Protein AF-0000000066713732 (afdb_homodimer)

Solvent-accessible surface area (backbone atoms only — not comparable to full-atom values): 20274 Å² total; per-residue (Å²): 133,88,77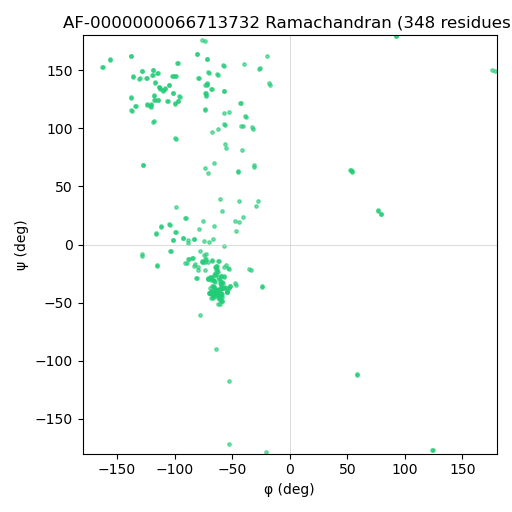,84,80,85,88,67,79,78,68,72,73,64,62,66,57,52,69,71,63,41,85,63,77,61,69,44,71,57,57,48,48,52,39,49,39,45,73,70,26,36,45,82,37,48,38,57,41,53,77,48,51,74,68,46,56,80,39,80,81,42,69,23,46,28,40,36,38,39,47,71,38,61,66,85,84,72,62,78,76,36,68,68,47,44,50,42,33,40,50,47,52,34,53,36,36,52,54,43,58,74,29,46,38,84,89,17,39,37,37,40,31,38,63,53,52,88,65,52,57,74,59,41,63,61,59,46,31,41,77,45,56,28,42,73,76,49,76,45,70,67,52,68,84,64,41,65,86,68,57,66,80,45,66,88,57,94,71,38,76,57,73,72,72,68,65,56,33,31,37,40,32,27,31,101,140,84,83,84,73,84,78,71,77,80,70,71,70,66,63,63,56,53,69,69,67,42,86,62,78,60,70,45,70,57,56,47,48,53,39,48,38,48,73,69,28,36,45,82,36,48,37,56,42,53,78,47,51,73,68,45,52,81,38,81,82,42,68,22,47,28,40,35,38,39,47,72,39,61,68,85,84,70,62,78,78,36,68,69,46,44,50,41,32,40,50,47,52,35,52,34,35,49,54,44,57,75,29,46,38,84,90,16,39,39,36,39,31,39,62,53,50,89,66,51,56,75,59,40,63,62,61,46,32,41,76,47,56,28,42,72,76,48,75,44,69,66,51,70,84,64,41,64,89,64,61,71,83,46,64,89,58,95,71,43,76,58,74,71,72,68,66,57,32,31,36,38,32,27,30,100

Secondary structure (DSSP, 8-state):
--------GGGGGGHHHHHHSS------HHHHHHHHHHHTTEEEEETTTHHHHTT-GGGTT--EEEEEEES--S-SSS-TT-HHHHHHHHHHHHHHHHHHHHHEEEEEEEEEEEE-STTGGGG-HHHHHHTTT-EEEEEEE--GGG-GGG-----SSTTTTS------EEEEEEE-/--------GGGGGGHHHHHHHSS-----HHHHHHHHHHHTTEEEEETTGGGGGGG-GGGGG--EEEEEEES--S-SSS-TT-HHHHHHHHHHHHHHHHHHHHHEEEEEEEEEEEE-STTGGGG-HHHHHHTTT-EEEEEEE--GGG-GGGSS---SSTTTTS------EEEEEEE-

Sequence (352 aa):
MDSKSVDLERGSTRRQTVCSEVLKCKYSKAETNIVILKRLGAMVLHGVDAKRMRFHTDLKNRRFDHIVFNFPRGGFRGKENDLRMIDLHKELVWGFFRNARHIVRQLGEVHVTHKSGEPYGSWDLEHLASESSFAMVDKVPFQREDYPGYNQKRGDGKRCNKPFDLGACCTFKFQIMDSKSVDLERGSTRRQTVCSEVLKCKYSKAETNIVILKRLGAMVLHGVDAKRMRFHTDLKNRRFDHIVFNFPRGGFRGKENDLRMIDLHKELVWGFFRNARHIVRQLGEVHVTHKSGEPYGSWDLEHLASESSFAMVDKVPFQREDYPGYNQKRGDGKRCNKPFDLGACCTFKFQI

InterPro domains:
  IPR019446 25S rRNA (uridine-N(3))-methyltransferase BMT5-like [PF10354] (21-154)

pLDDT: mean 72.14, std 23.53, range [24.67, 98.38]

Organism: Zea mays (NCBI:txid4577)

Nearest PDB structures (foldseek):
  3cgg-assembly2_B  TM=4.273E-01  e=4.966E-04  Corynebacterium glutamicum ATCC 13032
  3p2k-assembly3_C  TM=4.487E-01  e=7.266E-04  Escherichia coli
  1ixk-assembly1_A  TM=5.599E-01  e=4.030E-03  Pyrococcus horikoshii
  8i9z-assembly1_CS  TM=5.372E-01  e=8.099E-03  Thermochaetoides thermophila DSM 1495
  8ia0-assembly1_CS  TM=5.720E-01  e=1.185E-02  Thermochaetoides thermophila DSM 1495

Structure (mmCIF, N/CA/C/O backbone):
data_AF-0000000066713732-model_v1
#
loop_
_entity.id
_entity.type
_entity.pdbx_description
1 polymer '25S rRNA (uridine-N(3))-methyltransferase BMT5-like domain-containing protein'
#
loop_
_atom_site.group_PDB
_atom_site.id
_atom_site.type_symbol
_atom_site.label_atom_id
_atom_site.label_alt_id
_atom_site.label_comp_id
_atom_site.label_asym_id
_atom_site.label_entity_id
_atom_site.label_seq_id
_atom_site.pdbx_PDB_ins_code
_atom_site.Cartn_x
_atom_site.Cartn_y
_atom_site.Cartn_z
_atom_site.occupancy
_atom_site.B_iso_or_equiv
_atom_site.auth_seq_id
_atom_site.auth_comp_id
_atom_site.auth_asym_id
_atom_site.auth_atom_id
_atom_site.pdbx_PDB_model_num
ATOM 1 N N . MET A 1 1 ? -62.781 35.406 10.969 1 24.67 1 MET A N 1
ATOM 2 C CA . MET A 1 1 ? -61.625 36.094 10.352 1 24.67 1 MET A CA 1
ATOM 3 C C . MET A 1 1 ? -60.312 35.656 10.977 1 24.67 1 MET A C 1
ATOM 5 O O . MET A 1 1 ? -59.406 36.438 11.125 1 24.67 1 MET A O 1
ATOM 9 N N . ASP A 1 2 ? -60.281 34.531 11.688 1 27.61 2 ASP A N 1
ATOM 10 C CA . ASP A 1 2 ? -59.219 34.031 12.539 1 27.61 2 ASP A CA 1
ATOM 11 C C . ASP A 1 2 ? -58 33.562 11.703 1 27.61 2 ASP A C 1
ATOM 13 O O . ASP A 1 2 ? -58.062 32.531 11.062 1 27.61 2 ASP A O 1
ATOM 17 N N . SER A 1 3 ? -57.375 34.5 10.938 1 26 3 SER A N 1
ATOM 18 C CA . SER A 1 3 ? -56.188 34.344 10.094 1 26 3 SER A CA 1
ATOM 19 C C . SER A 1 3 ? -55.031 33.719 10.883 1 26 3 SER A C 1
ATOM 21 O O . SER A 1 3 ? -54.75 34.094 12.016 1 26 3 SER A O 1
ATOM 23 N N . LYS A 1 4 ? -54.562 32.344 10.469 1 30.5 4 LYS A N 1
ATOM 24 C CA . LYS A 1 4 ? -53.531 31.344 10.539 1 30.5 4 LYS A CA 1
ATOM 25 C C . LYS A 1 4 ? -52.125 31.969 10.43 1 30.5 4 LYS A C 1
ATOM 27 O O . LYS A 1 4 ? -51.812 32.594 9.406 1 30.5 4 LYS A O 1
ATOM 32 N N . SER A 1 5 ? -51.594 32.5 11.523 1 27.27 5 SER A N 1
ATOM 33 C CA . SER A 1 5 ? -50.281 33.031 11.742 1 27.27 5 SER A CA 1
ATOM 34 C C . SER A 1 5 ? -49.219 32.188 11.055 1 27.27 5 SER A C 1
ATOM 36 O O . SER A 1 5 ? -49.438 31 10.766 1 27.27 5 SER A O 1
ATOM 38 N N . VAL A 1 6 ? -47.969 32.781 10.688 1 30.62 6 VAL A N 1
ATOM 39 C CA . VAL A 1 6 ? -46.688 32.875 9.961 1 30.62 6 VAL A CA 1
ATOM 40 C C . VAL A 1 6 ? -45.75 31.766 10.445 1 30.62 6 VAL A C 1
ATOM 42 O O . VAL A 1 6 ? -45.406 31.703 11.633 1 30.62 6 VAL A O 1
ATOM 45 N N . ASP A 1 7 ? -45.625 30.531 9.742 1 29.8 7 ASP A N 1
ATOM 46 C CA . ASP A 1 7 ? -44.75 29.359 9.602 1 29.8 7 ASP A CA 1
ATOM 47 C C . ASP A 1 7 ? -43.281 29.766 9.523 1 29.8 7 ASP A C 1
ATOM 49 O O . ASP A 1 7 ? -42.781 30.031 8.43 1 29.8 7 ASP A O 1
ATOM 53 N N . LEU A 1 8 ? -42.75 30.828 10.273 1 26.45 8 LEU A N 1
ATOM 54 C CA . LEU A 1 8 ? -41.375 31.312 10.125 1 26.45 8 LEU A CA 1
ATOM 55 C C . LEU A 1 8 ? -40.375 30.219 10.43 1 26.45 8 LEU A C 1
ATOM 57 O O . LEU A 1 8 ? -39.156 30.422 10.281 1 26.45 8 LEU A O 1
ATOM 61 N N . GLU A 1 9 ? -40.562 29.25 11.32 1 31.91 9 GLU A N 1
ATOM 62 C CA . GLU A 1 9 ? -39.406 28.703 12.023 1 31.91 9 GLU A CA 1
ATOM 63 C C . GLU A 1 9 ? -38.562 27.828 11.102 1 31.91 9 GLU A C 1
ATOM 65 O O . GLU A 1 9 ? -37.656 27.141 11.555 1 31.91 9 GLU A O 1
ATOM 70 N N . ARG A 1 10 ? -38.938 27.469 9.867 1 29.53 10 ARG A N 1
ATOM 71 C CA . ARG A 1 10 ? -38.25 26.344 9.242 1 29.53 10 ARG A CA 1
ATOM 72 C C . ARG A 1 10 ? -36.844 26.734 8.781 1 29.53 10 ARG A C 1
ATOM 74 O O . ARG A 1 10 ? -36.219 26 8.023 1 29.53 10 ARG A O 1
ATOM 81 N N . GLY A 1 11 ? -36.312 27.969 9 1 28.47 11 GLY A N 1
ATOM 82 C CA . GLY A 1 11 ? -35.156 28.391 8.258 1 28.47 11 GLY A CA 1
ATOM 83 C C . GLY A 1 11 ? -33.906 27.609 8.625 1 28.47 11 GLY A C 1
ATOM 84 O O . GLY A 1 11 ? -32.906 27.609 7.887 1 28.47 11 GLY A O 1
ATOM 85 N N . SER A 1 12 ? -33.562 27.375 9.898 1 29.53 12 SER A N 1
ATOM 86 C CA . SER A 1 12 ? -32.188 27.234 10.391 1 29.53 12 SER A CA 1
ATOM 87 C C . SER A 1 12 ? -31.609 25.875 10.023 1 29.53 12 SER A C 1
ATOM 89 O O . SER A 1 12 ? -30.484 25.562 10.391 1 29.53 12 SER A O 1
ATOM 91 N N . THR A 1 13 ? -32.375 24.922 9.609 1 31.17 13 THR A N 1
ATOM 92 C CA . THR A 1 13 ? -31.797 23.578 9.5 1 31.17 13 THR A CA 1
ATOM 93 C C . THR A 1 13 ? -30.812 23.5 8.344 1 31.17 13 THR A C 1
ATOM 95 O O . THR A 1 13 ? -30.203 22.469 8.102 1 31.17 13 THR A O 1
ATOM 98 N N . ARG A 1 14 ? -30.734 24.406 7.387 1 30.92 14 ARG A N 1
ATOM 99 C CA . ARG A 1 14 ? -29.953 24.25 6.164 1 30.92 14 ARG A CA 1
ATOM 100 C C . ARG A 1 14 ? -28.453 24.328 6.457 1 30.92 14 ARG A C 1
ATOM 102 O O . ARG A 1 14 ? -27.641 24 5.598 1 30.92 14 ARG A O 1
ATOM 109 N N . ARG A 1 15 ? -28.094 25.062 7.465 1 30.67 15 ARG A N 1
ATOM 110 C CA . ARG A 1 15 ? -26.672 25.391 7.52 1 30.6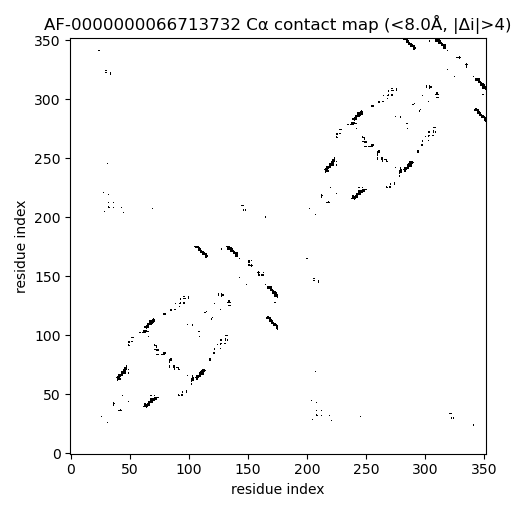7 15 ARG A CA 1
ATOM 111 C C . ARG A 1 15 ? -25.844 24.156 7.832 1 30.67 15 ARG A C 1
ATOM 113 O O . ARG A 1 15 ? -24.625 24.156 7.594 1 30.67 15 ARG A O 1
ATOM 120 N N . GLN A 1 16 ? -26.391 23.297 8.703 1 31.14 16 GLN A N 1
ATOM 121 C CA . GLN A 1 16 ? -25.469 22.297 9.242 1 31.14 16 GLN A CA 1
ATOM 122 C C . GLN A 1 16 ? -25.062 21.297 8.172 1 31.14 16 GLN A C 1
ATOM 124 O O . GLN A 1 16 ? -24.062 20.594 8.328 1 31.14 16 GLN A O 1
ATOM 129 N N . THR A 1 17 ? -25.922 21.062 7.176 1 32.69 17 THR A N 1
ATOM 130 C CA . THR A 1 17 ? -25.656 20.016 6.199 1 32.69 17 THR A CA 1
ATOM 131 C C . THR A 1 17 ? -24.453 20.375 5.336 1 32.69 17 THR A C 1
ATOM 133 O O . THR A 1 17 ? -23.703 19.5 4.902 1 32.69 17 THR A O 1
ATOM 136 N N . VAL A 1 18 ? -24.469 21.781 4.98 1 31.22 18 VAL A N 1
ATOM 137 C CA . VAL A 1 18 ? -23.5 22.109 3.945 1 31.22 18 VAL A CA 1
ATOM 138 C C . VAL A 1 18 ? -22.078 21.828 4.449 1 31.22 18 VAL A C 1
ATOM 140 O O . VAL A 1 18 ? -21.234 21.328 3.705 1 31.22 18 VAL A O 1
ATOM 143 N N . CYS A 1 19 ? -21.797 22.422 5.719 1 30.19 19 CYS A N 1
ATOM 144 C CA . CYS A 1 19 ? -20.406 22.25 6.148 1 30.19 19 CYS A CA 1
ATOM 145 C C . CYS A 1 19 ? -20.062 20.766 6.285 1 30.19 19 CYS A C 1
ATOM 147 O O . CYS A 1 19 ? -18.891 20.391 6.227 1 30.19 19 CYS A O 1
ATOM 149 N N . SER A 1 20 ? -20.984 19.906 6.672 1 33.38 20 SER A N 1
ATOM 150 C CA . SER A 1 20 ? -20.75 18.469 6.727 1 33.38 20 SER A CA 1
ATOM 151 C C . SER A 1 20 ? -20.359 17.906 5.359 1 33.38 20 SER A C 1
ATOM 153 O O . SER A 1 20 ? -19.719 16.859 5.27 1 33.38 20 SER A O 1
ATOM 155 N N . GLU A 1 21 ? -21.094 18.328 4.258 1 33.59 21 GLU A N 1
ATOM 156 C CA . GLU A 1 21 ? -20.797 17.984 2.869 1 33.59 21 GLU A CA 1
ATOM 157 C C . GLU A 1 21 ? -19.453 18.578 2.426 1 33.59 21 GLU A C 1
ATOM 159 O O . GLU A 1 21 ? -19.125 18.531 1.241 1 33.59 21 GLU A O 1
ATOM 164 N N . VAL A 1 22 ? -19.094 19.766 2.977 1 32.62 22 VAL A N 1
ATOM 165 C CA . VAL A 1 22 ? -17.766 20.25 2.607 1 32.62 22 VAL A CA 1
ATOM 166 C C . VAL A 1 22 ? -16.922 19.078 2.082 1 32.62 22 VAL A C 1
ATOM 168 O O . VAL A 1 22 ? -17.203 17.922 2.393 1 32.62 22 VAL A O 1
ATOM 171 N N . LEU A 1 23 ? -15.781 19.484 1.324 1 35.38 23 LEU A N 1
ATOM 172 C CA . LEU A 1 23 ? -14.727 18.859 0.527 1 35.38 23 LEU A CA 1
ATOM 173 C C . LEU A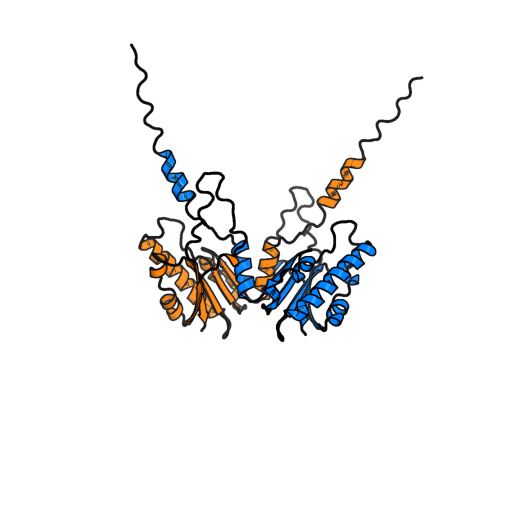 1 23 ? -14.219 17.578 1.198 1 35.38 23 LEU A C 1
ATOM 175 O O . LEU A 1 23 ? -13.273 17.625 1.987 1 35.38 23 LEU A O 1
ATOM 179 N N . LYS A 1 24 ? -14.906 17 1.957 1 39.53 24 LYS A N 1
ATOM 180 C CA . LYS A 1 24 ? -14.383 15.75 2.482 1 39.53 24 LYS A CA 1
ATOM 181 C C . LYS A 1 24 ? -13.758 14.906 1.372 1 39.53 24 LYS A C 1
ATOM 183 O O . LYS A 1 24 ? -14.43 14.055 0.787 1 39.53 24 LYS A O 1
ATOM 188 N N . CYS A 1 25 ? -13.414 15.453 0.262 1 43.62 25 CYS A N 1
ATOM 189 C CA . CYS A 1 25 ? -12.539 14.68 -0.603 1 43.62 25 CYS A CA 1
ATOM 190 C C . CYS A 1 25 ? -11.68 13.719 0.214 1 43.62 25 CYS A C 1
ATOM 192 O O . CYS A 1 25 ? -10.555 14.047 0.598 1 43.62 25 CYS A O 1
ATOM 194 N N . LYS A 1 26 ? -12.32 13.148 1.306 1 53.53 26 LYS A N 1
ATOM 195 C CA . LYS A 1 26 ? -11.633 12.234 2.217 1 53.53 26 LYS A CA 1
ATOM 196 C C . LYS A 1 26 ? -11.016 11.062 1.462 1 53.53 26 LYS A C 1
ATOM 198 O O . LYS A 1 26 ? -11.711 10.367 0.715 1 53.53 26 LYS A O 1
ATOM 203 N N . TYR A 1 27 ? -9.898 11.359 0.983 1 63.59 27 TYR A N 1
ATOM 204 C CA . TYR A 1 27 ? -9.18 10.164 0.542 1 63.59 27 TYR A CA 1
ATOM 205 C C . TYR A 1 27 ? -9.406 9.008 1.503 1 63.59 27 TYR A C 1
ATOM 207 O O . TYR A 1 27 ? -9.141 9.117 2.701 1 63.59 27 TYR A O 1
ATOM 215 N N . SER A 1 28 ? -10.156 8.094 0.914 1 75.06 28 SER A N 1
ATOM 216 C CA . SER A 1 28 ? -10.273 6.906 1.751 1 75.06 28 SER A CA 1
ATOM 217 C C . SER A 1 28 ? -8.898 6.32 2.078 1 75.06 28 SER A C 1
ATOM 219 O O . SER A 1 28 ? -7.922 6.586 1.374 1 75.06 28 SER A O 1
ATOM 221 N N . LYS A 1 29 ? -8.844 5.672 3.125 1 77.69 29 LYS A N 1
ATOM 222 C CA . LYS A 1 29 ? -7.625 4.945 3.482 1 77.69 29 LYS A CA 1
ATOM 223 C C . LYS A 1 29 ? -7.176 4.031 2.346 1 77.69 29 LYS A C 1
ATOM 225 O O . LYS A 1 29 ? -5.984 3.932 2.059 1 77.69 29 LYS A O 1
ATOM 230 N N . ALA A 1 30 ? -8.188 3.443 1.678 1 79.31 30 ALA A N 1
ATOM 231 C CA . ALA A 1 30 ? -7.871 2.535 0.579 1 79.31 30 ALA A CA 1
ATOM 232 C C . ALA A 1 30 ? -7.227 3.287 -0.582 1 79.31 30 ALA A C 1
ATOM 234 O O . ALA A 1 30 ? -6.219 2.84 -1.138 1 79.31 30 ALA A O 1
ATOM 235 N N . GLU A 1 31 ? -7.781 4.391 -0.875 1 80.44 31 GLU A N 1
ATOM 236 C CA . GLU A 1 31 ? -7.242 5.191 -1.973 1 80.44 31 GLU A CA 1
ATOM 237 C C . GLU A 1 31 ? -5.848 5.711 -1.646 1 80.44 31 GLU A C 1
ATOM 239 O O . GLU A 1 31 ? -4.961 5.707 -2.504 1 80.44 31 GLU A O 1
ATOM 244 N N . THR A 1 32 ? -5.68 6.125 -0.46 1 81.75 32 THR A N 1
ATOM 245 C CA . THR A 1 32 ? -4.371 6.637 -0.068 1 81.75 32 THR A CA 1
ATOM 246 C C . THR A 1 32 ? -3.332 5.523 -0.075 1 81.75 32 THR A C 1
ATOM 248 O O . THR A 1 32 ? -2.184 5.738 -0.468 1 81.75 32 THR A O 1
ATOM 251 N N . ASN A 1 33 ? -3.732 4.375 0.298 1 85.88 33 ASN A N 1
ATOM 252 C CA . ASN A 1 33 ? -2.811 3.248 0.279 1 85.88 33 ASN A CA 1
ATOM 253 C C . ASN A 1 33 ? -2.342 2.93 -1.138 1 85.88 33 ASN A C 1
ATOM 255 O O . ASN A 1 33 ? -1.17 2.615 -1.353 1 85.88 33 ASN A O 1
ATOM 259 N N . ILE A 1 34 ? -3.252 3.033 -2.029 1 84.38 34 ILE A N 1
ATOM 260 C CA . ILE A 1 34 ? -2.9 2.773 -3.42 1 84.38 34 ILE A CA 1
ATOM 261 C C . ILE A 1 34 ? -1.877 3.803 -3.895 1 84.38 34 ILE A C 1
ATOM 263 O O . ILE A 1 34 ? -0.904 3.455 -4.57 1 84.38 34 ILE A O 1
ATOM 267 N N . VAL A 1 35 ? -2.107 4.977 -3.531 1 83.81 35 VAL A N 1
ATOM 268 C CA . VAL A 1 35 ? -1.21 6.055 -3.93 1 83.81 35 VAL A CA 1
ATOM 269 C C . VAL A 1 35 ? 0.168 5.836 -3.309 1 83.81 35 VAL A C 1
ATOM 271 O O . VAL A 1 35 ? 1.19 6.039 -3.969 1 83.81 35 VAL A O 1
ATOM 274 N N . ILE A 1 36 ? 0.185 5.422 -2.08 1 88.19 36 ILE A N 1
ATOM 275 C CA . ILE A 1 36 ? 1.449 5.176 -1.396 1 88.19 36 ILE A CA 1
ATOM 276 C C . ILE A 1 36 ? 2.184 4.02 -2.07 1 88.19 36 ILE A C 1
ATOM 278 O O . ILE A 1 36 ? 3.395 4.094 -2.297 1 88.19 36 ILE A O 1
ATOM 282 N N . LEU A 1 37 ? 1.487 3.029 -2.408 1 91.19 37 LEU A N 1
ATOM 283 C CA . LEU A 1 37 ? 2.102 1.893 -3.086 1 91.19 37 LEU A CA 1
ATOM 284 C C . LEU A 1 37 ? 2.74 2.322 -4.402 1 91.19 37 LEU A C 1
ATOM 286 O O . LEU A 1 37 ? 3.871 1.934 -4.703 1 91.19 37 LEU A O 1
ATOM 290 N N . LYS A 1 38 ? 2.043 3.156 -5.113 1 86.62 38 LYS A N 1
ATOM 291 C CA . LYS A 1 38 ? 2.586 3.676 -6.363 1 86.62 38 LYS A CA 1
ATOM 292 C C . LYS A 1 38 ? 3.852 4.492 -6.117 1 86.62 38 LYS A C 1
ATOM 294 O O . LYS A 1 38 ? 4.848 4.332 -6.828 1 86.62 38 LYS A O 1
ATOM 299 N N . ARG A 1 39 ? 3.814 5.262 -5.105 1 85.12 39 ARG A N 1
ATOM 300 C CA . ARG A 1 39 ? 4.957 6.113 -4.793 1 85.12 39 ARG A CA 1
ATOM 301 C C . ARG A 1 39 ? 6.156 5.281 -4.348 1 85.12 39 ARG A C 1
ATOM 303 O O . ARG A 1 39 ? 7.305 5.676 -4.555 1 85.12 39 ARG A O 1
ATOM 310 N N . LEU A 1 40 ? 5.855 4.18 -3.785 1 89.06 40 LEU A N 1
ATOM 311 C CA . LEU A 1 40 ? 6.918 3.287 -3.338 1 89.06 40 LEU A CA 1
ATOM 312 C C . LEU A 1 40 ? 7.418 2.42 -4.488 1 89.06 40 LEU A C 1
ATOM 314 O O . LEU A 1 40 ? 8.242 1.523 -4.285 1 89.06 40 LEU A O 1
ATOM 318 N N . GLY A 1 41 ? 6.887 2.684 -5.727 1 88.31 41 GLY A N 1
ATOM 319 C CA . GLY A 1 41 ? 7.34 1.962 -6.906 1 88.31 41 GLY A CA 1
ATOM 320 C C . GLY A 1 41 ? 6.73 0.579 -7.031 1 88.31 41 GLY A C 1
ATOM 321 O O . GLY A 1 41 ? 7.355 -0.335 -7.57 1 88.31 41 GLY A O 1
ATOM 322 N N . ALA A 1 42 ? 5.562 0.447 -6.457 1 92.44 42 ALA A N 1
ATOM 323 C CA . ALA A 1 42 ? 4.918 -0.864 -6.492 1 92.44 42 ALA A CA 1
ATOM 324 C C . ALA A 1 42 ? 3.773 -0.887 -7.496 1 92.44 42 ALA A C 1
ATOM 326 O O . ALA A 1 42 ? 3.025 0.085 -7.617 1 92.44 42 ALA A O 1
ATOM 327 N N . MET A 1 43 ? 3.668 -1.936 -8.258 1 90.5 43 MET A N 1
ATOM 328 C CA . MET A 1 43 ? 2.49 -2.295 -9.047 1 90.5 43 MET A CA 1
ATOM 329 C C . MET A 1 43 ? 1.761 -3.479 -8.422 1 90.5 43 MET A C 1
ATOM 331 O O . MET A 1 43 ? 2.361 -4.527 -8.18 1 90.5 43 MET A O 1
ATOM 335 N N . VAL A 1 44 ? 0.509 -3.273 -8.133 1 90.56 44 VAL A N 1
ATOM 336 C CA . VAL A 1 44 ? -0.252 -4.316 -7.457 1 90.56 44 VAL A CA 1
ATOM 337 C C . VAL A 1 44 ? -1.397 -4.785 -8.352 1 90.56 44 VAL A C 1
ATOM 339 O O . VAL A 1 44 ? -2.217 -3.979 -8.797 1 90.56 44 VAL A O 1
ATOM 342 N N . LEU A 1 45 ? -1.425 -6.043 -8.594 1 88.88 45 LEU A N 1
ATOM 343 C CA . LEU A 1 45 ? -2.457 -6.688 -9.398 1 88.88 45 LEU A CA 1
ATOM 344 C C . LEU A 1 45 ? -3.219 -7.723 -8.578 1 88.88 45 LEU A C 1
ATOM 346 O O . LEU A 1 45 ? -2.66 -8.32 -7.652 1 88.88 45 LEU A O 1
ATOM 350 N N . HIS A 1 46 ? -4.508 -7.875 -8.984 1 85.56 46 HIS A N 1
ATOM 351 C CA . HIS A 1 46 ? -5.352 -8.844 -8.297 1 85.56 46 HIS A CA 1
ATOM 352 C C . HIS A 1 46 ? -6.176 -9.664 -9.289 1 85.56 46 HIS A C 1
ATOM 354 O O . HIS A 1 46 ? -6.629 -9.133 -10.305 1 85.56 46 HIS A O 1
ATOM 360 N N . GLY A 1 47 ? -6.285 -10.812 -8.859 1 81.38 47 GLY A N 1
ATOM 361 C CA . GLY A 1 47 ? -7.223 -11.656 -9.586 1 81.38 47 GLY A CA 1
ATOM 362 C C . GLY A 1 47 ? -6.879 -11.797 -11.062 1 81.38 47 GLY A C 1
ATOM 363 O O . GLY A 1 47 ? -5.816 -12.305 -11.414 1 81.38 47 GLY A O 1
ATOM 364 N N . VAL A 1 48 ? -7.789 -11.172 -11.82 1 73.25 48 VAL A N 1
ATOM 365 C CA . VAL A 1 48 ? -7.652 -11.375 -13.258 1 73.25 48 VAL A CA 1
ATOM 366 C C . VAL A 1 48 ? -6.949 -10.172 -13.883 1 73.25 48 VAL A C 1
ATOM 368 O O . VAL A 1 48 ? -6.828 -10.078 -15.109 1 73.25 48 VAL A O 1
ATOM 371 N N . ASP A 1 49 ? -6.398 -9.281 -13.086 1 74.19 49 ASP A N 1
ATOM 372 C CA . ASP A 1 49 ? -5.871 -8 -13.555 1 74.19 49 ASP A CA 1
ATOM 373 C C . ASP A 1 49 ? -4.676 -8.203 -14.477 1 74.19 49 ASP A C 1
ATOM 375 O O . ASP A 1 49 ? -4.379 -7.344 -15.312 1 74.19 49 ASP A O 1
ATOM 379 N N . ALA A 1 50 ? -4.016 -9.273 -14.312 1 71.69 50 ALA A N 1
ATOM 380 C CA . ALA A 1 50 ? -2.781 -9.469 -15.07 1 71.69 50 ALA A CA 1
ATOM 381 C C . ALA A 1 50 ? -3.061 -9.555 -16.562 1 71.69 50 ALA A C 1
ATOM 383 O O . ALA A 1 50 ? -2.189 -9.25 -17.391 1 71.69 50 ALA A O 1
ATOM 384 N N . LYS A 1 51 ? -4.297 -9.945 -16.875 1 71.25 51 LYS A N 1
ATOM 385 C CA . LYS A 1 51 ? -4.656 -10.008 -18.281 1 71.25 51 LYS A CA 1
ATOM 386 C C . LYS A 1 51 ? -4.625 -8.617 -18.906 1 71.25 51 LYS A C 1
ATOM 388 O O . LYS A 1 51 ? -4.445 -8.484 -20.125 1 71.25 51 LYS A O 1
ATOM 393 N N . ARG A 1 52 ? -4.695 -7.586 -18.078 1 64.44 52 ARG A N 1
ATOM 394 C CA . ARG A 1 52 ? -4.773 -6.223 -18.594 1 64.44 52 ARG A CA 1
ATOM 395 C C . ARG A 1 52 ? -3.432 -5.512 -18.453 1 64.44 52 ARG A C 1
ATOM 397 O O . ARG A 1 52 ? -3.291 -4.359 -18.875 1 64.44 52 ARG A O 1
ATOM 404 N N . MET A 1 53 ? -2.549 -6.152 -17.844 1 68.81 53 MET A N 1
ATOM 405 C CA . MET A 1 53 ? -1.262 -5.52 -17.578 1 68.81 53 MET A CA 1
ATOM 406 C C . MET A 1 53 ? -0.591 -5.078 -18.875 1 68.81 53 MET A C 1
ATOM 408 O O . MET A 1 53 ? 0.089 -4.051 -18.906 1 68.81 53 MET A O 1
ATOM 412 N N . ARG A 1 54 ? -0.865 -5.922 -19.922 1 59.84 54 ARG A N 1
ATOM 413 C CA . ARG A 1 54 ? -0.241 -5.59 -21.203 1 59.84 54 ARG A CA 1
ATOM 414 C C . ARG A 1 54 ? -0.788 -4.281 -21.75 1 59.84 54 ARG A C 1
ATOM 416 O O . ARG A 1 54 ? -0.11 -3.594 -22.516 1 59.84 54 ARG A O 1
ATOM 423 N N . PHE A 1 55 ? -2.01 -4.078 -21.422 1 56.38 55 PHE A N 1
ATOM 424 C CA . PHE A 1 55 ? -2.645 -2.871 -21.938 1 56.38 55 PHE A CA 1
ATOM 425 C C . PHE A 1 55 ? -2.238 -1.656 -21.109 1 56.38 55 PHE A C 1
ATOM 427 O O . PHE A 1 55 ? -2.592 -0.524 -21.438 1 56.38 55 PHE A O 1
ATOM 434 N N . HIS A 1 56 ? -1.772 -1.894 -19.953 1 54.84 56 HIS A N 1
ATOM 435 C CA . HIS A 1 56 ? -1.282 -0.734 -19.203 1 54.84 56 HIS A CA 1
ATOM 436 C C . HIS A 1 56 ? -0.133 -0.057 -19.953 1 54.84 56 HIS A C 1
ATOM 438 O O . HIS A 1 56 ? 1.036 -0.316 -19.656 1 54.84 56 HIS A O 1
ATOM 444 N N . THR A 1 57 ? -0.241 0.016 -21.266 1 47.84 57 THR A N 1
ATOM 445 C CA . THR A 1 57 ? 0.628 0.68 -22.234 1 47.84 57 THR A CA 1
ATOM 446 C C . THR A 1 57 ? 1.419 1.802 -21.578 1 47.84 57 THR A C 1
ATOM 448 O O . THR A 1 57 ? 2.553 2.086 -21.953 1 47.84 57 THR A O 1
ATOM 451 N N . ASP A 1 58 ? 0.809 2.461 -20.656 1 53.44 58 ASP A N 1
ATOM 452 C CA . ASP A 1 58 ? 1.578 3.559 -20.078 1 53.44 58 ASP A CA 1
ATOM 453 C C . ASP A 1 58 ? 2.736 3.029 -19.234 1 53.44 58 ASP A C 1
ATOM 455 O O . ASP A 1 58 ? 3.488 3.809 -18.641 1 53.44 58 ASP A O 1
ATOM 459 N N . LEU A 1 59 ? 2.824 1.731 -19.234 1 59 59 LEU A N 1
ATOM 460 C CA . LEU A 1 59 ? 3.883 1.095 -18.453 1 59 59 LEU A CA 1
ATOM 461 C C . LEU A 1 59 ? 5.191 1.072 -19.234 1 59 59 LEU A C 1
ATOM 463 O O . LEU A 1 59 ? 6.242 0.723 -18.688 1 59 59 LEU A O 1
ATOM 467 N N . LYS A 1 60 ? 5.066 1.25 -20.562 1 57.69 60 LYS A N 1
ATOM 468 C CA . LYS A 1 60 ? 6.277 1.125 -21.359 1 57.69 60 LYS A CA 1
ATOM 469 C C . LYS A 1 60 ? 7.383 2.037 -20.844 1 57.69 60 LYS A C 1
ATOM 471 O O . LYS A 1 60 ? 8.57 1.715 -20.953 1 57.69 60 LYS A O 1
ATOM 476 N N . ASN A 1 61 ? 6.938 2.98 -20.141 1 69.69 61 ASN A N 1
ATOM 477 C CA . ASN A 1 61 ? 7.996 3.885 -19.688 1 69.69 61 ASN A CA 1
ATOM 478 C C . ASN A 1 61 ? 8.133 3.887 -18.172 1 69.69 61 ASN A C 1
ATOM 480 O O . ASN A 1 61 ? 8.883 4.691 -17.609 1 69.69 61 ASN A O 1
ATOM 484 N N . ARG A 1 62 ? 7.367 2.877 -17.641 1 79.44 62 ARG A N 1
ATOM 485 C CA . ARG A 1 62 ? 7.465 2.857 -16.188 1 79.44 62 ARG A CA 1
ATOM 486 C C . ARG A 1 62 ? 8.156 1.588 -15.695 1 79.44 62 ARG A C 1
ATOM 488 O O . ARG A 1 62 ? 7.973 0.516 -16.281 1 79.44 62 ARG A O 1
ATOM 495 N N . ARG A 1 63 ? 9.047 1.737 -14.781 1 89.56 63 ARG A N 1
ATOM 496 C CA . ARG A 1 63 ? 9.711 0.62 -14.117 1 89.56 63 ARG A CA 1
ATOM 497 C C . ARG A 1 63 ? 9.336 0.567 -12.633 1 89.56 63 ARG A C 1
ATOM 499 O O . ARG A 1 63 ? 9.047 1.599 -12.023 1 89.56 63 ARG A O 1
ATOM 506 N N . PHE A 1 64 ? 9.305 -0.703 -12.172 1 92.5 64 PHE A N 1
ATOM 507 C CA . PHE A 1 64 ? 8.812 -0.889 -10.82 1 92.5 64 PHE A CA 1
ATOM 508 C C . PHE A 1 64 ? 9.828 -1.627 -9.961 1 92.5 64 PHE A C 1
ATOM 510 O O . PHE A 1 64 ? 10.5 -2.549 -10.438 1 92.5 64 PHE A O 1
ATOM 517 N N . ASP A 1 65 ? 9.859 -1.173 -8.695 1 93.69 65 ASP A N 1
ATOM 518 C CA . ASP A 1 65 ? 10.711 -1.872 -7.734 1 93.69 65 ASP A CA 1
ATOM 519 C C . ASP A 1 65 ? 10.031 -3.135 -7.211 1 93.69 65 ASP A C 1
ATOM 521 O O . ASP A 1 65 ? 10.695 -4.102 -6.844 1 93.69 65 ASP A O 1
ATOM 525 N N . HIS A 1 66 ? 8.719 -3.068 -7.199 1 95.19 66 HIS A N 1
ATOM 526 C CA . HIS A 1 66 ? 7.914 -4.184 -6.715 1 95.19 66 HIS A CA 1
ATOM 527 C C . HIS A 1 66 ? 6.707 -4.43 -7.613 1 95.19 66 HIS A C 1
ATOM 529 O O . HIS A 1 66 ? 5.945 -3.502 -7.906 1 95.19 66 HIS A O 1
ATOM 535 N N . ILE A 1 67 ? 6.57 -5.613 -8.055 1 94.5 67 ILE A N 1
ATOM 536 C CA . ILE A 1 67 ? 5.371 -6.02 -8.781 1 94.5 67 ILE A CA 1
ATOM 537 C C . ILE A 1 67 ? 4.688 -7.168 -8.039 1 94.5 67 ILE A C 1
ATOM 539 O O . ILE A 1 67 ? 5.289 -8.219 -7.824 1 94.5 67 ILE A O 1
ATOM 543 N N . VAL A 1 68 ? 3.465 -6.91 -7.668 1 94.56 68 VAL A N 1
ATOM 544 C CA . VAL A 1 68 ? 2.748 -7.855 -6.82 1 94.56 68 VAL A CA 1
ATOM 545 C C . VAL A 1 68 ? 1.512 -8.375 -7.551 1 94.56 68 VAL A C 1
ATOM 547 O O . VAL A 1 68 ? 0.748 -7.59 -8.125 1 94.56 68 VAL A O 1
ATOM 550 N N . PHE A 1 69 ? 1.322 -9.641 -7.625 1 93.88 69 PHE A N 1
ATOM 551 C CA . PHE A 1 69 ? 0.128 -10.297 -8.148 1 93.88 69 PHE A CA 1
ATOM 552 C C . PHE A 1 69 ? -0.536 -11.148 -7.07 1 93.88 69 PHE A C 1
ATOM 554 O O . PHE A 1 69 ? -0.052 -12.234 -6.742 1 93.88 69 PHE A O 1
ATOM 561 N N . ASN A 1 70 ? -1.637 -10.641 -6.574 1 88.88 70 ASN A N 1
ATOM 562 C CA . ASN A 1 70 ? -2.322 -11.312 -5.477 1 88.88 70 ASN A CA 1
ATOM 563 C C . ASN A 1 70 ? -3.463 -12.188 -5.984 1 88.88 70 ASN A C 1
ATOM 565 O O . ASN A 1 70 ? -4.363 -11.711 -6.672 1 88.88 70 ASN A O 1
ATOM 569 N N . PHE A 1 71 ? -3.387 -13.445 -5.633 1 87.06 71 PHE A N 1
ATOM 570 C CA . PHE A 1 71 ? -4.438 -14.422 -5.867 1 87.06 71 PHE A CA 1
ATOM 571 C C . PHE A 1 71 ? -4.84 -14.453 -7.336 1 87.06 71 PHE A C 1
ATOM 573 O O . PHE A 1 71 ? -6.004 -14.227 -7.672 1 87.06 71 PHE A O 1
ATOM 580 N N . PRO A 1 72 ? -3.947 -14.789 -8.148 1 89.44 72 PRO A N 1
ATOM 581 C CA . PRO A 1 72 ? -4.254 -14.914 -9.578 1 89.44 72 PRO A CA 1
ATOM 582 C C . PRO A 1 72 ? -5.391 -15.898 -9.852 1 89.44 72 PRO A C 1
ATOM 584 O O . PRO A 1 72 ? -5.41 -17 -9.297 1 89.44 72 PRO A O 1
ATOM 587 N N . ARG A 1 73 ? -6.285 -15.375 -10.672 1 83.88 73 ARG A N 1
ATOM 588 C CA . ARG A 1 73 ? -7.414 -16.203 -11.086 1 83.88 73 ARG A CA 1
ATOM 589 C C . ARG A 1 73 ? -7.695 -16.047 -12.578 1 83.88 73 ARG A C 1
ATOM 591 O O . ARG A 1 73 ? -7.988 -14.938 -13.039 1 83.88 73 ARG A O 1
ATOM 598 N N . GLY A 1 74 ? -7.527 -17.125 -13.406 1 73.62 74 GLY A N 1
ATOM 599 C CA . GLY A 1 74 ? -7.746 -17.078 -14.844 1 73.62 74 GLY A CA 1
ATOM 600 C C . GLY A 1 74 ? -9.211 -17.078 -15.227 1 73.62 74 GLY A C 1
ATOM 601 O O . GLY A 1 74 ? -9.555 -16.875 -16.391 1 73.62 74 GLY A O 1
ATOM 602 N N . GLY A 1 75 ? -10.125 -17.391 -14.398 1 66.19 75 GLY A N 1
ATOM 603 C CA . GLY A 1 75 ? -11.531 -17.484 -14.773 1 66.19 75 GLY A CA 1
ATOM 604 C C . GLY A 1 75 ? -12.422 -17.906 -13.625 1 66.19 75 GLY A C 1
ATOM 605 O O . GLY A 1 75 ? -11.938 -18.25 -12.547 1 66.19 75 GLY A O 1
ATOM 606 N N . PHE A 1 76 ? -13.648 -17.438 -13.633 1 60.25 76 PHE A N 1
ATOM 607 C CA . PHE A 1 76 ? -14.633 -17.75 -12.602 1 60.25 76 PHE A CA 1
ATOM 608 C C . PHE A 1 76 ? -15.398 -19.031 -12.961 1 60.25 76 PHE A C 1
ATOM 610 O O . PHE A 1 76 ? -16.266 -19.469 -12.203 1 60.25 76 PHE A O 1
ATOM 617 N N . ARG A 1 77 ? -14.938 -19.594 -14.172 1 58.28 77 ARG A N 1
ATOM 618 C CA . ARG A 1 77 ? -15.891 -20.609 -14.617 1 58.28 77 ARG A CA 1
ATOM 619 C C . ARG A 1 77 ? -15.406 -22.016 -14.25 1 58.28 77 ARG A C 1
ATOM 621 O O . ARG A 1 77 ? -14.43 -22.5 -14.82 1 58.28 77 ARG A O 1
ATOM 628 N N . GLY A 1 78 ? -15.867 -22.484 -12.984 1 60.25 78 GLY A N 1
ATOM 629 C CA . GLY A 1 78 ? -15.75 -23.891 -12.633 1 60.25 78 GLY A CA 1
ATOM 630 C C . GLY A 1 78 ? -14.992 -24.125 -11.336 1 60.25 78 GLY A C 1
ATOM 631 O O . GLY A 1 78 ? -14.656 -23.172 -10.633 1 60.25 78 GLY A O 1
ATOM 632 N N . LYS A 1 79 ? -14.836 -25.438 -11.055 1 66.56 79 LYS A N 1
ATOM 633 C CA . LYS A 1 79 ? -14.141 -25.844 -9.836 1 66.56 79 LYS A CA 1
ATOM 634 C C . LYS A 1 79 ? -12.633 -25.609 -9.961 1 66.56 79 LYS A C 1
ATOM 636 O O . LYS A 1 79 ? -12.039 -25.891 -11 1 66.56 79 LYS A O 1
ATOM 641 N N . GLU A 1 80 ? -11.977 -25.125 -9.016 1 65.31 80 GLU A N 1
ATOM 642 C CA . GLU A 1 80 ? -10.562 -24.781 -8.984 1 65.31 80 GLU A CA 1
ATOM 643 C C . GLU A 1 80 ? -9.688 -26.016 -9.195 1 65.31 80 GLU A C 1
ATOM 645 O O . GLU A 1 80 ? -8.531 -25.906 -9.617 1 65.31 80 GLU A O 1
ATOM 650 N N . ASN A 1 81 ? -10.258 -27.203 -9.086 1 69.25 81 ASN A N 1
ATOM 651 C CA . ASN A 1 81 ? -9.461 -28.422 -9.188 1 69.25 81 ASN A CA 1
ATOM 652 C C . ASN A 1 81 ? -9.609 -29.062 -10.562 1 69.25 81 ASN A C 1
ATOM 654 O O . ASN A 1 81 ? -9.062 -30.141 -10.797 1 69.25 81 ASN A O 1
ATOM 658 N N . ASP A 1 82 ? -10.312 -28.406 -11.367 1 81.5 82 ASP A N 1
ATOM 659 C CA . ASP A 1 82 ? -10.398 -28.859 -12.75 1 81.5 82 ASP A CA 1
ATOM 660 C C . ASP A 1 82 ? -9.102 -28.594 -13.5 1 81.5 82 ASP A C 1
ATOM 662 O O . ASP A 1 82 ? -8.531 -27.5 -13.398 1 81.5 82 ASP A O 1
ATOM 666 N N . LEU A 1 83 ? -8.617 -29.672 -14.148 1 82.88 83 LEU A N 1
ATOM 667 C CA . LEU A 1 83 ? -7.344 -29.594 -14.852 1 82.88 83 LEU A CA 1
ATOM 668 C C . LEU A 1 83 ? -7.34 -28.438 -15.844 1 82.88 83 LEU A C 1
ATOM 670 O O . LEU A 1 83 ? -6.32 -27.766 -16.016 1 82.88 83 LEU A O 1
ATOM 674 N N . ARG A 1 84 ? -8.406 -28.281 -16.5 1 85.12 84 ARG A N 1
ATOM 675 C CA . ARG A 1 84 ? -8.492 -27.172 -17.453 1 85.12 84 ARG A CA 1
ATOM 676 C C . ARG A 1 84 ? -8.375 -25.828 -16.75 1 85.12 84 ARG A C 1
ATOM 678 O O . ARG A 1 84 ? -7.727 -24.906 -17.266 1 85.12 84 ARG A O 1
ATOM 685 N N . MET A 1 85 ? -8.953 -25.719 -15.625 1 84.19 85 MET A N 1
ATOM 686 C CA . MET A 1 85 ? -8.891 -24.484 -14.852 1 84.19 85 MET A CA 1
ATOM 687 C C . MET A 1 85 ? -7.473 -24.234 -14.352 1 84.19 85 MET A C 1
ATOM 689 O O . MET A 1 85 ? -6.996 -23.094 -14.367 1 84.19 85 MET A O 1
ATOM 693 N N . ILE A 1 86 ? -6.855 -25.281 -13.922 1 87.69 86 ILE A N 1
ATOM 694 C CA . ILE A 1 86 ? -5.477 -25.172 -13.461 1 87.69 86 ILE A CA 1
ATOM 695 C C . ILE A 1 86 ? -4.59 -24.641 -14.586 1 87.69 86 ILE A C 1
ATOM 697 O O . ILE A 1 86 ? -3.746 -23.766 -14.367 1 87.69 86 ILE A O 1
ATOM 701 N N . ASP A 1 87 ? -4.824 -25.156 -15.781 1 89.94 87 ASP A N 1
ATOM 702 C CA . ASP A 1 87 ? -4.043 -24.719 -16.938 1 89.94 87 ASP A CA 1
ATOM 703 C C . ASP A 1 87 ? -4.293 -23.25 -17.234 1 89.94 87 ASP A C 1
ATOM 705 O O . ASP A 1 87 ? -3.369 -22.516 -17.609 1 89.94 87 ASP A O 1
ATOM 709 N N . LEU A 1 88 ? -5.496 -22.875 -17.109 1 88.88 88 LEU A N 1
ATOM 710 C CA . LEU A 1 88 ? -5.828 -21.469 -17.344 1 88.88 88 LEU A CA 1
ATOM 711 C C . LEU A 1 88 ? -5.137 -20.562 -16.328 1 88.88 88 LEU A C 1
ATOM 713 O O . LEU A 1 88 ? -4.633 -19.5 -16.688 1 88.88 88 LEU A O 1
ATOM 717 N N . HIS A 1 89 ? -5.105 -21 -15.109 1 89.19 89 HIS A N 1
ATOM 718 C CA . HIS A 1 89 ? -4.414 -20.234 -14.078 1 89.19 89 HIS A CA 1
ATOM 719 C C . HIS A 1 89 ? -2.918 -20.156 -14.359 1 89.19 89 HIS A C 1
ATOM 721 O O . HIS A 1 89 ? -2.316 -19.078 -14.242 1 89.19 89 HIS A O 1
ATOM 727 N N . LYS A 1 90 ? -2.377 -21.25 -14.797 1 92.5 90 LYS A N 1
ATOM 728 C CA . LYS A 1 90 ? -0.952 -21.312 -15.109 1 92.5 90 LYS A CA 1
ATOM 729 C C . LYS A 1 90 ? -0.604 -20.359 -16.266 1 92.5 90 LYS A C 1
ATOM 731 O O . LYS A 1 90 ? 0.418 -19.672 -16.219 1 92.5 90 LYS A O 1
ATOM 736 N N . GLU A 1 91 ? -1.443 -20.375 -17.203 1 92.19 91 GLU A N 1
ATOM 737 C CA . GLU A 1 91 ? -1.219 -19.5 -18.344 1 92.19 91 GLU A CA 1
ATOM 738 C C . GLU A 1 91 ? -1.268 -18.031 -17.922 1 92.19 91 GLU A C 1
ATOM 740 O O . GLU A 1 91 ? -0.448 -17.234 -18.359 1 92.19 91 GLU A O 1
ATOM 745 N N . LEU A 1 92 ? -2.166 -17.734 -17.125 1 92.25 92 LEU A N 1
ATOM 746 C CA . LEU A 1 92 ? -2.289 -16.359 -16.625 1 92.25 92 LEU A CA 1
ATOM 747 C C . LEU A 1 92 ? -1.034 -15.953 -15.867 1 92.25 92 LEU A C 1
ATOM 749 O O . LEU A 1 92 ? -0.491 -14.875 -16.094 1 92.25 92 LEU A O 1
ATOM 753 N N . VAL A 1 93 ? -0.567 -16.828 -15.031 1 94.25 93 VAL A N 1
ATOM 754 C CA . VAL A 1 93 ? 0.594 -16.531 -14.195 1 94.25 93 VAL A CA 1
ATOM 755 C C . VAL A 1 93 ? 1.845 -16.438 -15.062 1 94.25 93 VAL A C 1
ATOM 757 O O . VAL A 1 93 ? 2.688 -15.555 -14.867 1 94.25 93 VAL A O 1
ATOM 760 N N . TRP A 1 94 ? 1.914 -17.328 -15.961 1 94.06 94 TRP A N 1
ATOM 761 C CA . TRP A 1 94 ? 3.033 -17.281 -16.891 1 94.06 94 TRP A CA 1
ATOM 762 C C . TRP A 1 94 ? 3.057 -15.961 -17.656 1 94.06 94 TRP A C 1
ATOM 764 O O . TRP A 1 94 ? 4.105 -15.32 -17.781 1 94.06 94 TRP A O 1
ATOM 774 N N . GLY A 1 95 ? 1.918 -15.555 -18.203 1 92.25 95 GLY A N 1
ATOM 775 C CA . GLY A 1 95 ? 1.818 -14.273 -18.875 1 92.25 95 GLY A CA 1
ATOM 776 C C . GLY A 1 95 ? 2.189 -13.102 -17.984 1 92.25 95 GLY A C 1
ATOM 777 O O . GLY A 1 95 ? 2.852 -12.156 -18.438 1 92.25 95 GLY A O 1
ATOM 778 N N . PHE A 1 96 ? 1.813 -13.211 -16.766 1 93.94 96 PHE A N 1
ATOM 779 C CA . PHE A 1 96 ? 2.172 -12.188 -15.789 1 93.94 96 PHE A CA 1
ATOM 780 C C . PHE A 1 96 ? 3.688 -12.07 -15.664 1 93.94 96 PHE A C 1
ATOM 782 O O . PHE A 1 96 ? 4.234 -10.969 -15.703 1 93.94 96 PHE A O 1
ATOM 789 N N . PHE A 1 97 ? 4.41 -13.156 -15.531 1 95.56 97 PHE A N 1
ATOM 790 C CA . PHE A 1 97 ? 5.859 -13.133 -15.367 1 95.56 97 PHE A CA 1
ATOM 791 C C . PHE A 1 97 ? 6.531 -12.57 -16.625 1 95.56 97 PHE A C 1
ATOM 793 O O . PHE A 1 97 ? 7.48 -11.789 -16.516 1 95.56 97 PHE A O 1
ATOM 800 N N . ARG A 1 98 ? 6.004 -12.93 -17.703 1 93.12 98 ARG A N 1
ATOM 801 C CA . ARG A 1 98 ? 6.566 -12.445 -18.953 1 93.12 98 ARG A CA 1
ATOM 802 C C . ARG A 1 98 ? 6.461 -10.922 -19.047 1 93.12 98 ARG A C 1
ATOM 804 O O . ARG A 1 98 ? 7.426 -10.25 -19.422 1 93.12 98 ARG A O 1
ATOM 811 N N . ASN A 1 99 ? 5.359 -10.445 -18.703 1 91.56 99 ASN A N 1
ATOM 812 C CA . ASN A 1 99 ? 5.152 -9.008 -18.75 1 91.56 99 ASN A CA 1
ATOM 813 C C . ASN A 1 99 ? 5.965 -8.289 -17.672 1 91.56 99 ASN A C 1
ATOM 815 O O . ASN A 1 99 ? 6.562 -7.246 -17.922 1 91.56 99 ASN A O 1
ATOM 819 N N . ALA A 1 100 ? 5.961 -8.883 -16.516 1 93.06 100 ALA A N 1
ATOM 820 C CA . ALA A 1 100 ? 6.695 -8.297 -15.391 1 93.06 100 ALA A CA 1
ATOM 821 C C . ALA A 1 100 ? 8.18 -8.164 -15.719 1 93.06 100 ALA A C 1
ATOM 823 O O . ALA A 1 100 ? 8.82 -7.188 -15.32 1 93.06 100 ALA A O 1
ATOM 824 N N . ARG A 1 101 ? 8.695 -9.062 -16.453 1 93.25 101 ARG A N 1
ATOM 825 C CA . ARG A 1 101 ? 10.109 -9.07 -16.812 1 93.25 101 ARG A CA 1
ATOM 826 C C . ARG A 1 101 ? 10.484 -7.801 -17.562 1 93.25 101 ARG A C 1
ATOM 828 O O . ARG A 1 101 ? 11.602 -7.297 -17.438 1 93.25 101 ARG A O 1
ATOM 835 N N . HIS A 1 102 ? 9.562 -7.254 -18.203 1 90.62 102 HIS A N 1
ATOM 836 C CA . HIS A 1 102 ? 9.852 -6.105 -19.062 1 90.62 102 HIS A CA 1
ATOM 837 C C . HIS A 1 102 ? 9.758 -4.805 -18.281 1 90.62 102 HIS A C 1
ATOM 839 O O . HIS A 1 102 ? 10.25 -3.766 -18.719 1 90.62 102 HIS A O 1
ATOM 845 N N . ILE A 1 103 ? 9.219 -4.918 -17.125 1 91.56 103 ILE A N 1
ATOM 846 C CA . ILE A 1 103 ? 8.93 -3.629 -16.5 1 91.56 103 ILE A CA 1
ATOM 847 C C . ILE A 1 103 ? 9.508 -3.592 -15.086 1 91.56 103 ILE A C 1
ATOM 849 O O . ILE A 1 103 ? 9.555 -2.533 -14.461 1 91.56 103 ILE A O 1
ATOM 853 N N . VAL A 1 104 ? 10.008 -4.703 -14.555 1 94.06 104 VAL A N 1
ATOM 854 C CA . VAL A 1 104 ? 10.609 -4.715 -13.227 1 94.06 104 VAL A CA 1
ATOM 855 C C . VAL A 1 104 ? 12.039 -4.176 -13.305 1 94.06 104 VAL A C 1
ATOM 857 O O . VAL A 1 104 ? 12.766 -4.465 -14.258 1 94.06 104 VAL A O 1
ATOM 860 N N . ARG A 1 105 ? 12.438 -3.473 -12.344 1 94.38 105 ARG A N 1
ATOM 861 C CA . ARG A 1 105 ? 13.805 -2.977 -12.266 1 94.38 105 ARG A CA 1
ATOM 862 C C . ARG A 1 105 ? 14.781 -4.109 -11.961 1 94.38 105 ARG A C 1
ATOM 864 O O . ARG A 1 105 ? 14.383 -5.164 -11.469 1 94.38 105 ARG A O 1
ATOM 871 N N . GLN A 1 106 ? 16.031 -3.91 -12.258 1 93 106 GLN A N 1
ATOM 872 C CA . GLN A 1 106 ? 17.078 -4.922 -12.133 1 93 106 GLN A CA 1
ATOM 873 C C . GLN A 1 106 ? 17.109 -5.504 -10.719 1 93 106 GLN A C 1
ATOM 875 O O . GLN A 1 106 ? 17.234 -6.719 -10.547 1 93 106 GLN A O 1
ATOM 880 N N . LEU A 1 107 ? 16.938 -4.699 -9.625 1 92.75 107 LEU A N 1
ATOM 881 C CA . LEU A 1 107 ? 16.953 -5.195 -8.258 1 92.75 107 LEU A CA 1
ATOM 882 C C . LEU A 1 107 ? 15.539 -5.25 -7.684 1 92.75 107 LEU A C 1
ATOM 884 O O . LEU A 1 107 ? 15.367 -5.402 -6.473 1 92.75 107 LEU A O 1
ATOM 888 N N . GLY A 1 108 ? 14.641 -5.195 -8.672 1 96.25 108 GLY A N 1
ATOM 889 C CA . GLY A 1 108 ? 13.258 -5.227 -8.234 1 96.25 108 GLY A CA 1
ATOM 890 C C . GLY A 1 108 ? 12.766 -6.629 -7.926 1 96.25 108 GLY A C 1
ATOM 891 O O . GLY A 1 108 ? 13.445 -7.613 -8.234 1 96.25 108 GLY A O 1
ATOM 892 N N . GLU A 1 109 ? 11.648 -6.691 -7.223 1 96.94 109 GLU A N 1
ATOM 893 C CA . GLU A 1 109 ? 11.07 -7.969 -6.812 1 96.94 109 GLU A CA 1
ATOM 894 C C . GLU A 1 109 ? 9.68 -8.156 -7.398 1 96.94 109 GLU A C 1
ATOM 896 O O . GLU A 1 109 ? 8.898 -7.203 -7.488 1 96.94 109 GLU A O 1
ATOM 901 N N . VAL A 1 110 ? 9.398 -9.414 -7.703 1 96.88 110 VAL A N 1
ATOM 902 C CA . VAL A 1 110 ? 8.062 -9.828 -8.125 1 96.88 110 VAL A CA 1
ATOM 903 C C . VAL A 1 110 ? 7.457 -10.766 -7.082 1 96.88 110 VAL A C 1
ATOM 905 O O . VAL A 1 110 ? 8.078 -11.75 -6.688 1 96.88 110 VAL A O 1
ATOM 908 N N . HIS A 1 111 ? 6.312 -10.414 -6.609 1 96.31 111 HIS A N 1
ATOM 909 C CA . HIS A 1 111 ? 5.637 -11.188 -5.574 1 96.31 111 HIS A CA 1
ATOM 910 C C . HIS A 1 111 ? 4.359 -11.828 -6.109 1 96.31 111 HIS A C 1
ATOM 912 O O . HIS A 1 111 ? 3.57 -11.172 -6.789 1 96.31 111 HIS A O 1
ATOM 918 N N . VAL A 1 112 ? 4.137 -13.086 -5.82 1 94.75 112 VAL A N 1
ATOM 919 C CA . VAL A 1 112 ? 2.871 -13.75 -6.098 1 94.75 112 VAL A CA 1
ATOM 920 C C . VAL A 1 112 ? 2.314 -14.359 -4.812 1 94.75 112 VAL A C 1
ATOM 922 O O . VAL A 1 112 ? 2.998 -15.141 -4.145 1 94.75 112 VAL A O 1
ATOM 925 N N . THR A 1 113 ? 1.182 -13.922 -4.492 1 90.5 113 THR A N 1
ATOM 926 C CA . THR A 1 113 ? 0.498 -14.492 -3.336 1 90.5 113 THR A CA 1
ATOM 927 C C . THR A 1 113 ? -0.585 -15.477 -3.777 1 90.5 113 THR A C 1
ATOM 929 O O . THR A 1 113 ? -1.391 -15.164 -4.656 1 90.5 113 THR A O 1
ATOM 932 N N . HIS A 1 114 ? -0.535 -16.562 -3.189 1 86.12 114 HIS A N 1
ATOM 933 C CA . HIS A 1 114 ? -1.497 -17.594 -3.559 1 86.12 114 HIS A CA 1
ATOM 934 C C . HIS A 1 114 ? -1.712 -18.594 -2.416 1 86.12 114 HIS A C 1
ATOM 936 O O . HIS A 1 114 ? -0.9 -18.656 -1.491 1 86.12 114 HIS A O 1
ATOM 942 N N . LYS A 1 115 ? -2.854 -19.25 -2.51 1 82 115 LYS A N 1
ATOM 943 C CA . LYS A 1 115 ? -3.123 -20.281 -1.517 1 82 115 LYS A CA 1
ATOM 944 C C . LYS A 1 115 ? -2.082 -21.406 -1.587 1 82 115 LYS A C 1
ATOM 946 O O . LYS A 1 115 ? -1.521 -21.672 -2.652 1 82 115 LYS A O 1
ATOM 951 N N . SER A 1 116 ? -1.819 -21.906 -0.415 1 77.88 116 SER A N 1
ATOM 952 C CA . SER A 1 116 ? -0.879 -23.031 -0.331 1 77.88 116 SER A CA 1
ATOM 953 C C . SER A 1 116 ? -1.61 -24.359 -0.263 1 77.88 116 SER A C 1
ATOM 955 O O . SER A 1 116 ? -2.795 -24.406 0.076 1 77.88 116 SER A O 1
ATOM 957 N N . GLY A 1 117 ? -0.919 -25.453 -0.679 1 77.25 117 GLY A N 1
ATOM 958 C CA . GLY A 1 117 ? -1.506 -26.781 -0.671 1 77.25 117 GLY A CA 1
ATOM 959 C C . GLY A 1 117 ? -2.162 -27.156 -1.987 1 77.25 117 GLY A C 1
ATOM 960 O O . GLY A 1 117 ? -2.1 -26.391 -2.955 1 77.25 117 GLY A O 1
ATOM 961 N N . GLU A 1 118 ? -2.717 -28.375 -2.08 1 77.62 118 GLU A N 1
ATOM 962 C CA . GLU A 1 118 ? -3.402 -28.812 -3.293 1 77.62 118 GLU A CA 1
ATOM 963 C C . GLU A 1 118 ? -4.742 -28.094 -3.451 1 77.62 118 GLU A C 1
ATOM 965 O O . GLU A 1 118 ? -5.434 -27.828 -2.465 1 77.62 118 GLU A O 1
ATOM 970 N N . PRO A 1 119 ? -5.094 -27.672 -4.691 1 80 119 PRO A N 1
ATOM 971 C CA . PRO A 1 119 ? -4.398 -27.938 -5.953 1 80 119 PRO A CA 1
ATOM 972 C C . PRO A 1 119 ? -3.402 -26.844 -6.32 1 80 119 PRO A C 1
ATOM 974 O O . PRO A 1 119 ? -2.777 -26.906 -7.383 1 80 119 PRO A O 1
ATOM 977 N N . TYR A 1 120 ? -3.193 -25.922 -5.512 1 80.5 120 TYR A N 1
ATOM 978 C CA . TYR A 1 120 ? -2.438 -24.719 -5.852 1 80.5 120 TYR A CA 1
ATOM 979 C C . TYR A 1 120 ? -0.955 -25.047 -6.012 1 80.5 120 TYR A C 1
ATOM 981 O O . TYR A 1 120 ? -0.262 -24.406 -6.812 1 80.5 120 TYR A O 1
ATOM 989 N N . GLY A 1 121 ? -0.547 -26.031 -5.301 1 83.5 121 GLY A N 1
ATOM 990 C CA . GLY A 1 121 ? 0.832 -26.469 -5.445 1 83.5 121 GLY A CA 1
ATOM 991 C C . GLY A 1 121 ? 1.152 -26.984 -6.84 1 83.5 121 GLY A C 1
ATOM 992 O O . GLY A 1 121 ? 2.307 -26.953 -7.27 1 83.5 121 GLY A O 1
ATOM 993 N N . SER A 1 122 ? 0.147 -27.406 -7.496 1 85.88 122 SER A N 1
ATOM 994 C CA . SER A 1 122 ? 0.345 -27.984 -8.82 1 85.88 122 SER A CA 1
ATOM 995 C C . SER A 1 122 ? 0.679 -26.906 -9.852 1 85.88 122 SER A C 1
ATOM 997 O O . SER A 1 122 ? 1.146 -27.219 -10.953 1 85.88 122 SER A O 1
ATOM 999 N N . TRP A 1 123 ? 0.516 -25.672 -9.539 1 90.12 123 TRP A N 1
ATOM 1000 C CA . TRP A 1 123 ? 0.824 -24.594 -10.469 1 90.12 123 TRP A CA 1
ATOM 1001 C C . TRP A 1 123 ? 2.326 -24.5 -10.711 1 90.12 123 TRP A C 1
ATOM 1003 O O . TRP A 1 123 ? 2.762 -24.078 -11.789 1 90.12 123 TRP A O 1
ATOM 1013 N N . ASP A 1 124 ? 3.182 -24.906 -9.727 1 93.12 124 ASP A N 1
ATOM 1014 C CA . ASP A 1 124 ? 4.637 -24.844 -9.82 1 93.12 124 ASP A CA 1
ATOM 1015 C C . ASP A 1 124 ? 5.102 -23.438 -10.203 1 93.12 124 ASP A C 1
ATOM 1017 O O . ASP A 1 124 ? 5.754 -23.25 -11.234 1 93.12 124 ASP A O 1
ATOM 1021 N N . LEU A 1 125 ? 4.84 -22.516 -9.344 1 95.44 125 LEU A N 1
ATOM 1022 C CA . LEU A 1 125 ? 5.129 -21.094 -9.578 1 95.44 125 LEU A CA 1
ATOM 1023 C C . LEU A 1 125 ? 6.605 -20.891 -9.898 1 95.44 125 LEU A C 1
ATOM 1025 O O . LEU A 1 125 ? 6.949 -20.047 -10.727 1 95.44 125 LEU A O 1
ATOM 1029 N N . GLU A 1 126 ? 7.457 -21.641 -9.25 1 96.31 126 GLU A N 1
ATOM 1030 C CA . GLU A 1 126 ? 8.891 -21.516 -9.477 1 96.31 126 GLU A CA 1
ATOM 1031 C C . GLU A 1 126 ? 9.25 -21.797 -10.93 1 96.31 126 GLU A C 1
ATOM 1033 O O . GLU A 1 126 ? 10.031 -21.062 -11.539 1 96.31 126 GLU A O 1
ATOM 1038 N N . HIS A 1 127 ? 8.648 -22.828 -11.406 1 97 127 HIS A N 1
ATOM 1039 C CA . HIS A 1 127 ? 8.906 -23.188 -12.797 1 97 127 HIS A CA 1
ATOM 1040 C C . HIS A 1 127 ? 8.352 -22.125 -13.742 1 97 127 HIS A C 1
ATOM 1042 O O . HIS A 1 127 ? 9.039 -21.688 -14.672 1 97 127 HIS A O 1
ATOM 1048 N N . LEU A 1 128 ? 7.145 -21.656 -13.531 1 97.06 128 LEU A N 1
ATOM 1049 C CA . LEU A 1 128 ? 6.535 -20.641 -14.383 1 97.06 128 LEU A CA 1
ATOM 1050 C C . LEU A 1 128 ? 7.367 -19.359 -14.383 1 97.06 128 LEU A C 1
ATOM 1052 O O . LEU A 1 128 ? 7.551 -18.734 -15.43 1 97.06 128 LEU A O 1
ATOM 1056 N N . ALA A 1 129 ? 7.941 -19.016 -13.266 1 97.94 129 ALA A N 1
ATOM 1057 C CA . ALA A 1 129 ? 8.773 -17.812 -13.133 1 97.94 129 ALA A CA 1
ATOM 1058 C C . ALA A 1 129 ? 10.086 -17.969 -13.891 1 97.94 129 ALA A C 1
ATOM 1060 O O . ALA A 1 129 ? 10.555 -17.031 -14.531 1 97.94 129 ALA A O 1
ATOM 1061 N N . SER A 1 130 ? 10.672 -19.141 -13.781 1 98.06 130 SER A N 1
ATOM 1062 C CA . SER A 1 130 ? 11.969 -19.391 -14.406 1 98.06 130 SER A CA 1
ATOM 1063 C C . SER A 1 130 ? 11.891 -19.234 -15.922 1 98.06 130 SER A C 1
ATOM 1065 O O . SER A 1 130 ? 12.867 -18.828 -16.562 1 98.06 130 SER A O 1
ATOM 1067 N N . GLU A 1 131 ? 10.734 -19.5 -16.5 1 97.31 131 GLU A N 1
ATOM 1068 C CA . GLU A 1 131 ? 10.547 -19.359 -17.938 1 97.31 131 GLU A CA 1
ATOM 1069 C C . GLU A 1 131 ? 10.719 -17.906 -18.359 1 97.31 131 GLU A C 1
ATOM 1071 O O . GLU A 1 131 ? 11 -17.625 -19.531 1 97.31 131 GLU A O 1
ATOM 1076 N N . SER A 1 132 ? 10.578 -17.031 -17.469 1 96.31 132 SER A N 1
ATOM 1077 C CA . SER A 1 132 ? 10.773 -15.609 -17.75 1 96.31 132 SER A CA 1
ATOM 1078 C C . SER A 1 132 ? 12.008 -15.07 -17.031 1 96.31 132 SER A C 1
ATOM 1080 O O . SER A 1 132 ? 12.086 -13.875 -16.719 1 96.31 132 SER A O 1
ATOM 1082 N N . SER A 1 133 ? 12.875 -15.961 -16.547 1 97.62 133 SER A N 1
ATOM 1083 C CA . SER A 1 133 ? 14.195 -15.641 -16 1 97.62 133 SER A CA 1
ATOM 1084 C C . SER A 1 133 ? 14.086 -15.07 -14.594 1 97.62 133 SER A C 1
ATOM 1086 O O . SER A 1 133 ? 14.867 -14.195 -14.219 1 97.62 133 SER A O 1
ATOM 1088 N N . PHE A 1 134 ? 13.055 -15.523 -13.938 1 98.38 134 PHE A N 1
ATOM 1089 C CA . PHE A 1 134 ? 12.953 -15.195 -12.523 1 98.38 134 PHE A CA 1
ATOM 1090 C C . PHE A 1 134 ? 13.367 -16.375 -11.664 1 98.38 134 PHE A C 1
ATOM 1092 O O . PHE A 1 134 ? 13.086 -17.531 -12 1 98.38 134 PHE A O 1
ATOM 1099 N N . ALA A 1 135 ? 14 -16.062 -10.547 1 98.25 135 ALA A N 1
ATOM 1100 C CA . ALA A 1 135 ? 14.32 -17.062 -9.531 1 98.25 135 ALA A CA 1
ATOM 1101 C C . ALA A 1 135 ? 13.609 -16.75 -8.211 1 98.25 135 ALA A C 1
ATOM 1103 O O . ALA A 1 135 ? 13.539 -15.594 -7.801 1 98.25 135 ALA A O 1
ATOM 1104 N N . MET A 1 136 ? 13.141 -17.766 -7.605 1 97.56 136 MET A N 1
ATOM 1105 C CA . MET A 1 136 ? 12.508 -17.562 -6.305 1 97.56 136 MET A CA 1
ATOM 1106 C C . MET A 1 136 ? 13.562 -17.281 -5.234 1 97.56 136 MET A C 1
ATOM 1108 O O . MET A 1 136 ? 14.523 -18.031 -5.09 1 97.56 136 MET A O 1
ATOM 1112 N N . VAL A 1 137 ? 13.359 -16.281 -4.496 1 97.5 137 VAL A N 1
ATOM 1113 C CA . VAL A 1 137 ? 14.367 -15.891 -3.516 1 97.5 137 VAL A CA 1
ATOM 1114 C C . VAL A 1 137 ? 13.805 -16.047 -2.104 1 97.5 137 VAL A C 1
ATOM 1116 O O . VAL A 1 137 ? 14.562 -16.094 -1.131 1 97.5 137 VAL A O 1
ATOM 1119 N N . ASP A 1 138 ? 12.484 -16.125 -1.965 1 95.44 138 ASP A N 1
ATOM 1120 C CA . ASP A 1 138 ? 11.883 -16.25 -0.642 1 95.44 138 ASP A CA 1
ATOM 1121 C C . ASP A 1 138 ? 10.445 -16.75 -0.742 1 95.44 138 ASP A C 1
ATOM 1123 O O . ASP A 1 138 ? 9.82 -16.672 -1.805 1 95.44 138 ASP A O 1
ATOM 1127 N N . LYS A 1 139 ? 9.984 -17.391 0.247 1 92.75 139 LYS A N 1
ATOM 1128 C CA . LYS A 1 139 ? 8.602 -17.828 0.454 1 92.75 139 LYS A CA 1
ATOM 1129 C C . LYS A 1 139 ? 8.133 -17.516 1.872 1 92.75 139 LYS A C 1
ATOM 1131 O O . LYS A 1 139 ? 8.711 -18 2.846 1 92.75 139 LYS A O 1
ATOM 1136 N N . VAL A 1 140 ? 7.07 -16.688 1.897 1 88.94 140 VAL A N 1
ATOM 1137 C CA . VAL A 1 140 ? 6.641 -16.203 3.203 1 88.94 140 VAL A CA 1
ATOM 1138 C C . VAL A 1 140 ? 5.195 -16.609 3.459 1 88.94 140 VAL A C 1
ATOM 1140 O O . VAL A 1 140 ? 4.285 -16.188 2.742 1 88.94 140 VAL A O 1
ATOM 1143 N N . PRO A 1 141 ? 4.992 -17.406 4.543 1 86.19 141 PRO A N 1
ATOM 1144 C CA . PRO A 1 141 ? 3.611 -17.766 4.871 1 86.19 141 PRO A CA 1
ATOM 1145 C C . PRO A 1 141 ? 2.811 -16.578 5.422 1 86.19 141 PRO A C 1
ATOM 1147 O O . PRO A 1 141 ? 3.375 -15.695 6.07 1 86.19 141 PRO A O 1
ATOM 1150 N N . PHE A 1 142 ? 1.569 -16.641 5.113 1 76.81 142 PHE A N 1
ATOM 1151 C CA . PHE A 1 142 ? 0.691 -15.633 5.691 1 76.81 142 PHE A CA 1
ATOM 1152 C C . PHE A 1 142 ? 0.562 -15.828 7.199 1 76.81 142 PHE A C 1
ATOM 1154 O O . PHE A 1 142 ? 0.426 -16.953 7.672 1 76.81 142 PHE A O 1
ATOM 1161 N N . GLN A 1 143 ? 0.703 -14.641 7.828 1 74.75 143 GLN A N 1
ATOM 1162 C CA . GLN A 1 143 ? 0.472 -14.641 9.266 1 74.75 143 GLN A CA 1
ATOM 1163 C C . GLN A 1 143 ? -0.818 -13.906 9.617 1 74.75 143 GLN A C 1
ATOM 1165 O O . GLN A 1 143 ? -1.077 -12.812 9.102 1 74.75 143 GLN A O 1
ATOM 1170 N N . ARG A 1 144 ? -1.567 -14.5 10.398 1 69.81 144 ARG A N 1
ATOM 1171 C CA . ARG A 1 144 ? -2.838 -13.914 10.805 1 69.81 144 ARG A CA 1
ATOM 1172 C C . ARG A 1 144 ? -2.643 -12.492 11.328 1 69.81 144 ARG A C 1
ATOM 1174 O O . ARG A 1 144 ? -3.48 -11.617 11.094 1 69.81 144 ARG A O 1
ATOM 1181 N N . GLU A 1 145 ? -1.53 -12.281 12 1 71 145 GLU A N 1
ATOM 1182 C CA . GLU A 1 145 ? -1.242 -10.984 12.609 1 71 145 GLU A CA 1
ATOM 1183 C C . GLU A 1 145 ? -1.119 -9.891 11.555 1 71 145 GLU A C 1
ATOM 1185 O O . GLU A 1 145 ? -1.308 -8.711 11.852 1 71 145 GLU A O 1
ATOM 1190 N N . ASP A 1 146 ? -0.917 -10.383 10.375 1 67.81 146 ASP A N 1
ATOM 1191 C CA . ASP A 1 146 ? -0.751 -9.406 9.305 1 67.81 146 ASP A CA 1
ATOM 1192 C C . ASP A 1 146 ? -2.104 -8.953 8.758 1 67.81 146 ASP A C 1
ATOM 1194 O O . ASP A 1 146 ? -2.188 -7.949 8.047 1 67.81 146 ASP A O 1
ATOM 1198 N N . TYR A 1 147 ? -3.123 -9.672 9.164 1 63.28 147 TYR A N 1
ATOM 1199 C CA . TYR A 1 147 ? -4.461 -9.383 8.664 1 63.28 147 TYR A CA 1
ATOM 1200 C C . TYR A 1 147 ? -5.449 -9.211 9.805 1 63.28 147 TYR A C 1
ATOM 1202 O O . TYR A 1 147 ? -6.371 -10.008 9.969 1 63.28 147 TYR A O 1
ATOM 1210 N N . PRO A 1 148 ? -5.258 -8.117 10.539 1 56 148 PRO A N 1
ATOM 1211 C CA . PRO A 1 148 ? -6.117 -8 11.719 1 56 148 PRO A CA 1
ATOM 1212 C C . PRO A 1 148 ? -7.602 -7.953 11.367 1 56 148 PRO A C 1
ATOM 1214 O O . PRO A 1 148 ? -8.445 -8.344 12.18 1 56 148 PRO A O 1
ATOM 1217 N N . GLY A 1 149 ? -7.992 -7.281 10.266 1 52.78 149 GLY A N 1
ATOM 1218 C CA . GLY A 1 149 ? -9.391 -7.242 9.875 1 52.78 149 GLY A CA 1
ATOM 1219 C C . GLY A 1 149 ? -9.992 -8.617 9.664 1 52.78 149 GLY A C 1
ATOM 1220 O O . GLY A 1 149 ? -11.203 -8.758 9.508 1 52.78 149 GLY A O 1
ATOM 1221 N N . TYR A 1 150 ? -9.117 -9.461 9.492 1 51.97 150 TYR A N 1
ATOM 1222 C CA . TYR A 1 150 ? -9.633 -10.805 9.273 1 51.97 150 TYR A CA 1
ATOM 1223 C C . TYR A 1 150 ? -10.117 -11.422 10.578 1 51.97 150 TYR A C 1
ATOM 1225 O O . TYR A 1 150 ? -10.375 -12.625 10.648 1 51.97 150 TYR A O 1
ATOM 1233 N N . ASN A 1 151 ? -10.391 -10.57 11.547 1 47.09 151 ASN A N 1
ATOM 1234 C CA . ASN A 1 151 ? -10.953 -11.188 12.742 1 47.09 151 ASN A CA 1
ATOM 1235 C C . ASN A 1 151 ? -12.156 -12.055 12.414 1 47.09 151 ASN A C 1
ATOM 1237 O O . ASN A 1 151 ? -12.75 -11.922 11.344 1 47.09 151 ASN A O 1
ATOM 1241 N N . GLN A 1 152 ? -12.867 -12.531 13.57 1 43.62 152 GLN A N 1
ATOM 1242 C CA . GLN A 1 152 ? -13.781 -13.594 13.977 1 43.62 152 GLN A CA 1
ATOM 1243 C C . GLN A 1 152 ? -15.141 -13.422 13.312 1 43.62 152 GLN A C 1
ATOM 1245 O O . GLN A 1 152 ? -16.094 -14.109 13.672 1 43.62 152 GLN A O 1
ATOM 1250 N N . LYS A 1 153 ? -15.594 -12.406 12.695 1 41.28 153 LYS A N 1
ATOM 1251 C CA . LYS A 1 153 ? -17.031 -12.523 12.859 1 41.28 153 LYS A CA 1
ATOM 1252 C C . LYS A 1 153 ? -17.578 -13.75 12.125 1 41.28 153 LYS A C 1
ATOM 1254 O O . LYS A 1 153 ? -17.469 -13.836 10.898 1 41.28 153 LYS A O 1
ATOM 1259 N N . ARG A 1 154 ? -17.297 -15.023 12.578 1 38.38 154 ARG A N 1
ATOM 1260 C CA . ARG A 1 154 ? -18.297 -16 12.164 1 38.38 154 ARG A CA 1
ATOM 1261 C C . ARG A 1 154 ? -19.703 -15.43 12.328 1 38.38 154 ARG A C 1
ATOM 1263 O O . ARG A 1 154 ? -19.953 -14.617 13.227 1 38.38 154 ARG A O 1
ATOM 1270 N N . GLY A 1 155 ? -20.469 -15.375 11.25 1 38 155 GLY A N 1
ATOM 1271 C CA . GLY A 1 155 ? -21.891 -15.242 11.539 1 38 155 GLY A CA 1
ATOM 1272 C C . GLY A 1 155 ? -22.281 -15.789 12.898 1 38 155 GLY A C 1
ATOM 1273 O O . GLY A 1 155 ? -21.484 -16.5 13.531 1 38 155 GLY A O 1
ATOM 1274 N N . ASP A 1 156 ? -23.312 -15.273 13.516 1 39.72 156 ASP A N 1
ATOM 1275 C CA . ASP A 1 156 ? -24.031 -15.617 14.727 1 39.72 156 ASP A CA 1
ATOM 1276 C C . ASP A 1 156 ? -24.094 -17.125 14.922 1 39.72 156 ASP A C 1
ATOM 1278 O O . ASP A 1 156 ? -24.734 -17.609 15.867 1 39.72 156 ASP A O 1
ATOM 1282 N N . GLY A 1 157 ? -23.938 -18.031 13.93 1 37.19 157 GLY A N 1
ATOM 1283 C CA . GLY A 1 157 ? -24.359 -19.359 14.359 1 37.19 157 GLY A CA 1
ATOM 1284 C C . GLY A 1 157 ? -23.391 -20.016 15.305 1 37.19 157 GLY A C 1
ATOM 1285 O O . GLY A 1 157 ? -22.359 -19.438 15.656 1 37.19 157 GLY A O 1
ATOM 1286 N N . LYS A 1 158 ? -23.641 -21.25 15.922 1 41.59 158 LYS A N 1
ATOM 1287 C CA . LYS A 1 158 ? -22.984 -22.141 16.875 1 41.59 158 LYS A CA 1
ATOM 1288 C C . LYS A 1 158 ? -21.516 -22.344 16.516 1 41.59 158 LYS A C 1
ATOM 1290 O O . LYS A 1 158 ? -20.75 -22.922 17.297 1 41.59 158 LYS A O 1
ATOM 1295 N N . ARG A 1 159 ? -21.172 -22.375 15.305 1 38.84 159 ARG A N 1
ATOM 1296 C CA . ARG A 1 159 ? -19.812 -22.734 14.898 1 38.84 159 ARG A CA 1
ATOM 1297 C C . ARG A 1 159 ? -18.922 -21.5 14.82 1 38.84 159 ARG A C 1
ATOM 1299 O O . ARG A 1 159 ? -17.953 -21.469 14.062 1 38.84 159 ARG A O 1
ATOM 1306 N N . CYS A 1 160 ? -19.188 -20.406 15.469 1 41.47 160 CYS A N 1
ATOM 1307 C CA . CYS A 1 160 ? -18.578 -19.078 15.531 1 41.47 160 CYS A CA 1
ATOM 1308 C C . CYS A 1 160 ? -17.109 -19.172 15.938 1 41.47 160 CYS A C 1
ATOM 1310 O O . CYS A 1 160 ? -16.344 -18.234 15.703 1 41.47 160 CYS A O 1
ATOM 1312 N N . ASN A 1 161 ? -16.812 -20.219 16.672 1 39.59 161 ASN A N 1
ATOM 1313 C CA . ASN A 1 161 ? -15.508 -20.234 17.344 1 39.59 161 ASN A CA 1
ATOM 1314 C C . ASN A 1 161 ? -14.445 -20.891 16.453 1 39.59 161 ASN A C 1
ATOM 1316 O O . ASN A 1 161 ? -13.32 -21.125 16.906 1 39.59 161 ASN A O 1
ATOM 1320 N N . LYS A 1 162 ? -14.859 -21.641 15.391 1 42.66 162 LYS A N 1
ATOM 1321 C CA . LYS A 1 162 ? -13.711 -22.281 14.758 1 42.66 162 LYS A CA 1
ATOM 1322 C C . LYS A 1 162 ? -12.883 -21.281 13.961 1 42.66 162 LYS A C 1
ATOM 1324 O O . LYS A 1 162 ? -13.43 -20.438 13.242 1 42.66 162 LYS A O 1
ATOM 1329 N N . PRO A 1 163 ? -11.641 -21.094 14.414 1 43.38 163 PRO A N 1
ATOM 1330 C CA . PRO A 1 163 ? -10.781 -20.188 13.648 1 43.38 163 PRO A CA 1
ATOM 1331 C C . PRO A 1 163 ? -10.914 -20.391 12.141 1 43.38 163 PRO A C 1
ATOM 1333 O O . PRO A 1 163 ? -11.148 -21.516 11.68 1 43.38 163 PRO A O 1
ATOM 1336 N N . PHE A 1 164 ? -11.602 -19.578 11.469 1 45.19 164 PHE A N 1
ATOM 1337 C CA . PHE A 1 164 ? -11.57 -19.656 10.016 1 45.19 164 PHE A CA 1
ATOM 1338 C C . PHE A 1 164 ? -10.203 -20.141 9.531 1 45.19 164 PHE A C 1
ATOM 1340 O O . PHE A 1 164 ? -9.172 -19.641 9.984 1 45.19 164 PHE A O 1
ATOM 1347 N N . ASP A 1 165 ? -10.07 -21.297 9.227 1 46.31 165 ASP A N 1
ATOM 1348 C CA . ASP A 1 165 ? -8.852 -21.812 8.609 1 46.31 165 ASP A CA 1
ATOM 1349 C C . ASP A 1 165 ? -8.367 -20.875 7.5 1 46.31 165 ASP A C 1
ATOM 1351 O O . ASP A 1 165 ? -9.008 -20.766 6.453 1 46.31 165 ASP A O 1
ATOM 1355 N N . LEU A 1 166 ? -7.988 -19.625 7.844 1 50.47 166 LEU A N 1
ATOM 1356 C CA . LEU A 1 166 ? -7.262 -18.938 6.785 1 50.47 166 LEU A CA 1
ATOM 1357 C C . LEU A 1 166 ? -6.461 -19.922 5.941 1 50.47 166 LEU A C 1
ATOM 1359 O O . LEU A 1 166 ? -5.625 -20.656 6.469 1 50.47 166 LEU A O 1
ATOM 1363 N N . GLY A 1 167 ? -7.207 -20.766 5.176 1 55.66 167 GLY A N 1
ATOM 1364 C CA . GLY A 1 167 ? -6.309 -21.594 4.391 1 55.66 167 GLY A CA 1
ATOM 1365 C C . GLY A 1 167 ? -4.906 -21.016 4.297 1 55.66 167 GLY A C 1
ATOM 1366 O O . GLY A 1 167 ? -4.699 -19.812 4.477 1 55.66 167 GLY A O 1
ATOM 1367 N N . ALA A 1 168 ? -3.885 -21.781 4.391 1 72.25 168 ALA A N 1
ATOM 1368 C CA . ALA A 1 168 ? -2.473 -21.406 4.348 1 72.25 168 ALA A CA 1
ATOM 1369 C C . ALA A 1 168 ? -2.143 -20.672 3.057 1 72.25 168 ALA A C 1
ATOM 1371 O O . ALA A 1 168 ? -2.502 -21.109 1.966 1 72.25 168 ALA A O 1
ATOM 1372 N N . CYS A 1 169 ? -1.986 -19.359 3.078 1 82.12 169 CYS A N 1
ATOM 1373 C CA . CYS A 1 169 ? -1.503 -18.578 1.946 1 82.12 169 CYS A CA 1
ATOM 1374 C C . CYS A 1 169 ? -0.021 -18.25 2.1 1 82.12 169 CYS A C 1
ATOM 1376 O O . CYS A 1 169 ? 0.493 -18.203 3.219 1 82.12 169 CYS A O 1
ATOM 1378 N N . CYS A 1 170 ? 0.62 -18.25 0.94 1 88.62 170 CYS A N 1
ATOM 1379 C CA . CYS A 1 170 ? 2.039 -17.906 0.902 1 88.62 170 CYS A CA 1
ATOM 1380 C C . CYS A 1 170 ? 2.318 -16.859 -0.157 1 88.62 170 CYS A C 1
ATOM 1382 O O . CYS A 1 170 ? 1.646 -16.812 -1.188 1 88.62 170 CYS A O 1
ATOM 1384 N N . THR A 1 171 ? 3.223 -15.984 0.166 1 91.44 171 THR A N 1
ATOM 1385 C CA . THR A 1 171 ? 3.768 -15.078 -0.839 1 91.44 171 THR A CA 1
ATOM 1386 C C . THR A 1 171 ? 5.121 -15.57 -1.337 1 91.44 171 THR A C 1
ATOM 1388 O O . THR A 1 171 ? 6.043 -15.773 -0.545 1 91.44 171 THR A O 1
ATOM 1391 N N . PHE A 1 172 ? 5.199 -15.781 -2.619 1 95.12 172 PHE A N 1
ATOM 1392 C CA . PHE A 1 172 ? 6.434 -16.188 -3.287 1 95.12 172 PHE A CA 1
ATOM 1393 C C . PHE A 1 172 ? 7.145 -14.969 -3.875 1 95.12 172 PHE A C 1
ATOM 1395 O O . PHE A 1 172 ? 6.531 -14.172 -4.59 1 95.12 172 PHE A O 1
ATOM 1402 N N . LYS A 1 173 ? 8.414 -14.852 -3.52 1 96.44 173 LYS A N 1
ATOM 1403 C CA . LYS A 1 173 ? 9.188 -13.703 -3.994 1 96.44 173 LYS A CA 1
ATOM 1404 C C . LYS A 1 173 ? 10.211 -14.133 -5.043 1 96.44 173 LYS A C 1
ATOM 1406 O O . LYS A 1 173 ? 10.93 -15.117 -4.859 1 96.44 173 LYS A O 1
ATOM 1411 N N . PHE A 1 174 ? 10.25 -13.328 -6.125 1 98.12 174 PHE A N 1
ATOM 1412 C CA . PHE A 1 174 ? 11.125 -13.648 -7.246 1 98.12 174 PHE A CA 1
ATOM 1413 C C . PHE A 1 174 ? 11.984 -12.453 -7.625 1 98.12 174 PHE A C 1
ATOM 1415 O O . PHE A 1 174 ? 11.57 -11.305 -7.469 1 98.12 174 PHE A O 1
ATOM 1422 N N . GLN A 1 175 ? 13.164 -12.727 -8.117 1 98.19 175 GLN A N 1
ATOM 1423 C CA . GLN A 1 175 ? 14.07 -11.727 -8.68 1 98.19 175 GLN A CA 1
ATOM 1424 C C . GLN A 1 175 ? 14.727 -12.242 -9.953 1 98.19 175 GLN A C 1
ATOM 1426 O O . GLN A 1 175 ? 14.672 -13.438 -10.25 1 98.19 175 GLN A O 1
ATOM 1431 N N . ILE A 1 176 ? 15.234 -11.305 -10.68 1 96.19 176 ILE A N 1
ATOM 1432 C CA . ILE A 1 176 ? 15.914 -11.664 -11.914 1 96.19 176 ILE A CA 1
ATOM 1433 C C . ILE A 1 176 ? 17.266 -12.289 -11.602 1 96.19 176 ILE A C 1
ATOM 1435 O O . ILE A 1 176 ? 18 -11.805 -10.734 1 96.19 176 ILE A O 1
ATOM 1439 N N . MET B 1 1 ? -58.906 -43.625 -10.016 1 26.62 1 MET B N 1
ATOM 1440 C CA . MET B 1 1 ? -57.594 -44.031 -9.5 1 26.62 1 MET B CA 1
ATOM 1441 C C . MET B 1 1 ? -56.531 -42.969 -9.797 1 26.62 1 MET B C 1
ATOM 1443 O O . MET B 1 1 ? -55.938 -42.969 -10.883 1 26.62 1 MET B O 1
ATOM 1447 N N . ASP B 1 2 ? -56.75 -41.656 -9.578 1 30.34 2 ASP B N 1
ATOM 1448 C CA . ASP B 1 2 ? -56.156 -40.344 -9.781 1 30.34 2 ASP B CA 1
ATOM 1449 C C . ASP B 1 2 ? -54.812 -40.25 -9.016 1 30.34 2 ASP B C 1
ATOM 1451 O O . ASP B 1 2 ? -54.781 -40.438 -7.797 1 30.34 2 ASP B O 1
ATOM 1455 N N . SER B 1 3 ? -53.625 -40.438 -9.773 1 24.81 3 SER B N 1
ATOM 1456 C CA . SER B 1 3 ? -52.219 -40.469 -9.445 1 24.81 3 SER B CA 1
ATOM 1457 C C . SER B 1 3 ? -51.75 -39.188 -8.766 1 24.81 3 SER B C 1
ATOM 1459 O O . SER B 1 3 ? -52.031 -38.094 -9.258 1 24.81 3 SER B O 1
ATOM 1461 N N . LYS B 1 4 ? -51.312 -39.125 -7.43 1 31.86 4 LYS B N 1
ATOM 1462 C CA . LYS B 1 4 ? -50.688 -38.375 -6.34 1 31.86 4 LYS B CA 1
ATOM 1463 C C . LYS B 1 4 ? -49.312 -37.906 -6.73 1 31.86 4 LYS B C 1
ATOM 1465 O O . LYS B 1 4 ? -48.531 -37.438 -5.879 1 31.86 4 LYS B O 1
ATOM 1470 N N . SER B 1 5 ? -48.688 -38.156 -7.91 1 25.12 5 SER B N 1
ATOM 1471 C CA . SER B 1 5 ? -47.219 -38.25 -7.812 1 25.12 5 SER B CA 1
ATOM 1472 C C . SER B 1 5 ? -46.594 -36.938 -7.375 1 25.12 5 SER B C 1
ATOM 1474 O O . SER B 1 5 ? -45.781 -36.906 -6.449 1 25.12 5 SER B O 1
ATOM 1476 N N . VAL B 1 6 ? -46.125 -35.812 -8.25 1 29.28 6 VAL B N 1
ATOM 1477 C CA . VAL B 1 6 ? -44.75 -35.438 -8.555 1 29.28 6 VAL B CA 1
ATOM 1478 C C . VAL B 1 6 ? -44.312 -34.281 -7.672 1 29.28 6 VAL B C 1
ATOM 1480 O O . VAL B 1 6 ? -44.531 -33.094 -8.023 1 29.28 6 VAL B O 1
ATOM 1483 N N . ASP B 1 7 ? -44.656 -34 -6.477 1 29.92 7 ASP B N 1
ATOM 1484 C CA . ASP B 1 7 ? -44.25 -32.75 -5.832 1 29.92 7 ASP B CA 1
ATOM 1485 C C . ASP B 1 7 ? -42.75 -32.688 -5.625 1 29.92 7 ASP B C 1
ATOM 1487 O O . ASP B 1 7 ? -42.281 -32.656 -4.488 1 29.92 7 ASP B O 1
ATOM 1491 N N . LEU B 1 8 ? -41.844 -33.531 -6.285 1 27.67 8 LEU B N 1
ATOM 1492 C CA . LEU B 1 8 ? -40.438 -33.688 -5.879 1 27.67 8 LEU B CA 1
ATOM 1493 C C . LEU B 1 8 ? -39.656 -32.406 -6.109 1 27.67 8 LEU B C 1
ATOM 1495 O O . LEU B 1 8 ? -38.438 -32.375 -5.926 1 27.67 8 LEU B O 1
ATOM 1499 N N . GLU B 1 9 ? -40.062 -31.359 -6.844 1 31.38 9 GLU B N 1
ATOM 1500 C CA . GLU B 1 9 ? -39.062 -30.5 -7.465 1 31.38 9 GLU B CA 1
ATOM 1501 C C . GLU B 1 9 ? -38.375 -29.609 -6.434 1 31.38 9 GLU B C 1
ATOM 1503 O O . GLU B 1 9 ? -37.562 -28.75 -6.785 1 31.38 9 GLU B O 1
ATOM 1508 N N . ARG B 1 10 ? -38.781 -29.375 -5.207 1 29.7 10 ARG B N 1
ATOM 1509 C CA . ARG B 1 10 ? -38.312 -28.188 -4.512 1 29.7 10 ARG B CA 1
ATOM 1510 C C . ARG B 1 10 ? -36.906 -28.359 -3.998 1 29.7 10 ARG B C 1
ATOM 1512 O O . ARG B 1 10 ? -36.406 -27.547 -3.215 1 29.7 10 ARG B O 1
ATOM 1519 N N . GLY B 1 11 ? -36.25 -29.562 -4.102 1 29.91 11 GLY B N 1
ATOM 1520 C CA . GLY B 1 11 ? -35.031 -29.812 -3.334 1 29.91 11 GLY B CA 1
ATOM 1521 C C . GLY B 1 11 ? -33.875 -28.938 -3.75 1 29.91 11 GLY B C 1
ATOM 1522 O O . GLY B 1 11 ? -32.844 -28.922 -3.09 1 29.91 11 GLY B O 1
ATOM 1523 N N . SER B 1 12 ? -33.688 -28.609 -5.043 1 30.12 12 SER B N 1
ATOM 1524 C CA . SER B 1 12 ? -32.375 -28.297 -5.629 1 30.12 12 SER B CA 1
ATOM 1525 C C . SER B 1 12 ? -31.906 -26.906 -5.199 1 30.12 12 SER B C 1
ATOM 1527 O O . SER B 1 12 ? -30.844 -26.453 -5.637 1 30.12 12 SER B O 1
ATOM 1529 N N . THR B 1 13 ? -32.656 -26.062 -4.566 1 31.19 13 THR B N 1
ATOM 1530 C CA . THR B 1 13 ? -32.25 -24.688 -4.402 1 31.19 13 THR B CA 1
ATOM 1531 C C . THR B 1 13 ? -31.125 -24.578 -3.352 1 31.19 13 THR B C 1
ATOM 1533 O O . THR B 1 13 ? -30.547 -23.516 -3.152 1 31.19 13 THR B O 1
ATOM 1536 N N . ARG B 1 14 ? -30.938 -25.547 -2.418 1 30.34 14 ARG B N 1
ATOM 1537 C CA . ARG B 1 14 ? -30.031 -25.375 -1.286 1 30.34 14 ARG B CA 1
ATOM 1538 C C . ARG B 1 14 ? -28.578 -25.297 -1.748 1 30.34 14 ARG B C 1
ATOM 1540 O O . ARG B 1 14 ? -27.688 -24.984 -0.959 1 30.34 14 ARG B O 1
ATOM 1547 N N . ARG B 1 15 ? -28.297 -25.984 -2.836 1 29.16 15 ARG B N 1
ATOM 1548 C CA . ARG B 1 15 ? -26.875 -26.203 -3.078 1 29.16 15 ARG B CA 1
ATOM 1549 C C . ARG B 1 15 ? -26.172 -24.891 -3.406 1 29.16 15 ARG B C 1
ATOM 1551 O O . ARG B 1 15 ? -24.938 -24.859 -3.492 1 29.16 15 ARG B O 1
ATOM 1558 N N . GLN B 1 16 ? -26.891 -24.031 -4.109 1 29.89 16 GLN B N 1
ATOM 1559 C CA . GLN B 1 16 ? -26.125 -22.953 -4.742 1 29.89 16 GLN B CA 1
ATOM 1560 C C . GLN B 1 16 ? -25.562 -22 -3.701 1 29.89 16 GLN B C 1
ATOM 1562 O O . GLN B 1 16 ? -24.625 -21.25 -3.99 1 29.89 16 GLN B O 1
ATOM 1567 N N . THR B 1 17 ? -26.25 -21.812 -2.535 1 32.88 17 THR B N 1
ATOM 1568 C CA . THR B 1 17 ? -25.859 -20.781 -1.581 1 32.88 17 THR B CA 1
ATOM 1569 C C . THR B 1 17 ? -24.531 -21.125 -0.926 1 32.88 17 THR B C 1
ATOM 1571 O O . THR B 1 17 ? -23.734 -20.234 -0.608 1 32.88 17 THR B O 1
ATOM 1574 N N . VAL B 1 18 ? -24.469 -22.516 -0.58 1 31.67 18 VAL B N 1
ATOM 1575 C CA . VAL B 1 18 ? -23.328 -22.859 0.263 1 31.67 18 VAL B CA 1
ATOM 1576 C C . VAL B 1 18 ? -22.031 -22.531 -0.463 1 31.67 18 VAL B C 1
ATOM 1578 O O . VAL B 1 18 ? -21.078 -22.031 0.147 1 31.67 18 VAL B O 1
ATOM 1581 N N . CYS B 1 19 ? -21.969 -23.062 -1.749 1 30.55 19 CYS B N 1
ATOM 1582 C CA . CYS B 1 19 ? -20.688 -22.828 -2.42 1 30.55 19 CYS B CA 1
ATOM 1583 C C . CYS B 1 19 ? -20.406 -21.344 -2.57 1 30.55 19 CYS B C 1
ATOM 1585 O O . CYS B 1 19 ? -19.25 -20.938 -2.721 1 30.55 19 CYS B O 1
ATOM 1587 N N . SER B 1 20 ? -21.391 -20.484 -2.701 1 33.72 20 SER B N 1
ATOM 1588 C CA . SER B 1 20 ? -21.203 -19.031 -2.764 1 33.72 20 SER B CA 1
ATOM 1589 C C . SER B 1 20 ? -20.578 -18.5 -1.475 1 33.72 20 SER B C 1
ATOM 1591 O O . SER B 1 20 ? -19.938 -17.453 -1.476 1 33.72 20 SER B O 1
ATOM 1593 N N . GLU B 1 21 ? -21.062 -18.953 -0.262 1 33.88 21 GLU B N 1
ATOM 1594 C CA . GLU B 1 21 ? -20.547 -18.625 1.065 1 33.88 21 GLU B CA 1
ATOM 1595 C C . GLU B 1 21 ? -19.141 -19.188 1.262 1 33.88 21 GLU B C 1
ATOM 1597 O O . GLU B 1 21 ? -18.562 -19.078 2.35 1 33.88 21 GLU B O 1
ATOM 1602 N N . VAL B 1 22 ? -18.875 -20.406 0.719 1 32.66 22 VAL B N 1
ATOM 1603 C CA . VAL B 1 22 ? -17.516 -20.891 0.859 1 32.66 22 VAL B CA 1
ATOM 1604 C C . VAL B 1 22 ? -16.562 -19.734 1.135 1 32.66 22 VAL B C 1
ATOM 1606 O O . VAL B 1 22 ? -16.906 -18.578 0.866 1 32.66 22 VAL B O 1
ATOM 1609 N N . LEU B 1 23 ? -15.141 -20.109 1.264 1 35.44 23 LEU B N 1
ATOM 1610 C CA . LEU B 1 23 ? -13.891 -19.484 1.685 1 35.44 23 LEU B CA 1
ATOM 1611 C C . LEU B 1 23 ? -13.719 -18.109 1.044 1 35.44 23 LEU B C 1
ATOM 1613 O O . LEU B 1 23 ? -13.109 -17.984 -0.019 1 35.44 23 LEU B O 1
ATOM 1617 N N . LYS B 1 24 ? -14.633 -17.562 0.642 1 39.75 24 LYS B N 1
ATOM 1618 C CA . LYS B 1 24 ? -14.359 -16.219 0.114 1 39.75 24 LYS B CA 1
ATOM 1619 C C . LYS B 1 24 ? -13.492 -15.414 1.074 1 39.75 24 LYS B C 1
ATOM 1621 O O . LYS B 1 24 ? -14 -14.617 1.857 1 39.75 24 LYS B O 1
ATOM 1626 N N . CYS B 1 25 ? -12.922 -16.016 2.072 1 43.88 25 CYS B N 1
ATOM 1627 C CA . CYS B 1 25 ? -11.867 -15.273 2.752 1 43.88 25 CYS B CA 1
ATOM 1628 C C . CYS B 1 25 ? -11.172 -14.312 1.793 1 43.88 25 CYS B C 1
ATOM 1630 O O . CYS B 1 25 ? -10.125 -14.641 1.232 1 43.88 25 CYS B O 1
ATOM 1632 N N . LYS B 1 26 ? -11.977 -13.797 0.844 1 53.97 26 LYS B N 1
ATOM 1633 C CA . LYS B 1 26 ? -11.461 -12.891 -0.18 1 53.97 26 LYS B CA 1
ATOM 1634 C C . LYS B 1 26 ? -10.773 -11.688 0.449 1 53.97 26 LYS B C 1
ATOM 1636 O O . LYS B 1 26 ? -11.352 -11 1.296 1 53.97 26 LYS B O 1
ATOM 1641 N N . TYR B 1 27 ? -9.555 -11.93 0.708 1 63.78 27 TYR B N 1
ATOM 1642 C CA . TYR B 1 27 ? -8.812 -10.711 1.016 1 63.78 27 TYR B CA 1
ATOM 1643 C C . TYR B 1 27 ? -9.258 -9.562 0.123 1 63.78 27 TYR B C 1
ATOM 1645 O O . TYR B 1 27 ? -9.227 -9.672 -1.104 1 63.78 27 TYR B O 1
ATOM 1653 N N . SER B 1 28 ? -9.906 -8.672 0.861 1 75.56 28 SER B N 1
ATOM 1654 C CA . SER B 1 28 ? -10.219 -7.488 0.07 1 75.56 28 SER B CA 1
ATOM 1655 C C . SER B 1 28 ? -8.953 -6.863 -0.513 1 75.56 28 SER B C 1
ATOM 1657 O O . SER B 1 28 ? -7.852 -7.098 -0.013 1 75.56 28 SER B O 1
ATOM 1659 N N . LYS B 1 29 ? -9.117 -6.207 -1.543 1 78.19 29 LYS B N 1
ATOM 1660 C CA . LYS B 1 29 ? -8.016 -5.445 -2.121 1 78.19 29 LYS B CA 1
ATOM 1661 C C . LYS B 1 29 ? -7.387 -4.516 -1.088 1 78.19 29 LYS B C 1
ATOM 1663 O O . LYS B 1 29 ? -6.164 -4.371 -1.039 1 78.19 29 LYS B O 1
ATOM 1668 N N . ALA B 1 30 ? -8.273 -3.959 -0.235 1 79.81 30 ALA B N 1
ATOM 1669 C CA . ALA B 1 30 ? -7.777 -3.043 0.789 1 79.81 30 ALA B CA 1
ATOM 1670 C C . ALA B 1 30 ? -6.895 -3.773 1.797 1 79.81 30 ALA B C 1
ATOM 1672 O O . ALA B 1 30 ? -5.816 -3.295 2.148 1 79.81 30 ALA B O 1
ATOM 1673 N N . GLU B 1 31 ? -7.348 -4.895 2.188 1 80.62 31 GLU B N 1
ATOM 1674 C CA . GLU B 1 31 ? -6.586 -5.676 3.156 1 80.62 31 GLU B CA 1
ATOM 1675 C C . GLU B 1 31 ? -5.262 -6.152 2.562 1 80.62 31 GLU B C 1
ATOM 1677 O O . GLU B 1 31 ? -4.227 -6.117 3.232 1 80.62 31 GLU B O 1
ATOM 1682 N N . THR B 1 32 ? -5.312 -6.57 1.359 1 82.25 32 THR B N 1
ATOM 1683 C CA . THR B 1 32 ? -4.09 -7.039 0.719 1 82.25 32 THR B CA 1
ATOM 1684 C C . THR B 1 32 ? -3.102 -5.891 0.532 1 82.25 32 THR B C 1
ATOM 1686 O O . THR B 1 32 ? -1.893 -6.07 0.693 1 82.25 32 THR B O 1
ATOM 1689 N N . ASN B 1 33 ? -3.604 -4.75 0.248 1 85.94 33 ASN B N 1
ATOM 1690 C CA . ASN B 1 33 ? -2.729 -3.59 0.095 1 85.94 33 ASN B CA 1
ATOM 1691 C C . ASN B 1 33 ? -2.008 -3.256 1.397 1 85.94 33 ASN B C 1
ATOM 1693 O O . ASN B 1 33 ? -0.826 -2.906 1.385 1 85.94 33 ASN B O 1
ATOM 1697 N N . ILE B 1 34 ? -2.732 -3.387 2.449 1 84.38 34 ILE B N 1
ATOM 1698 C CA . ILE B 1 34 ? -2.127 -3.113 3.748 1 84.38 34 ILE B CA 1
ATOM 1699 C C . ILE B 1 34 ? -0.999 -4.109 4.012 1 84.38 34 ILE B C 1
ATOM 1701 O O . ILE B 1 34 ? 0.073 -3.73 4.488 1 84.38 34 ILE B O 1
ATOM 1705 N N . VAL B 1 35 ? -1.254 -5.293 3.695 1 83.94 35 VAL B N 1
ATOM 1706 C CA . VAL B 1 35 ? -0.263 -6.344 3.912 1 83.94 35 VAL B CA 1
ATOM 1707 C C . VAL B 1 35 ? 0.961 -6.086 3.035 1 83.94 35 VAL B C 1
ATOM 1709 O O . VAL B 1 35 ? 2.098 -6.258 3.482 1 83.94 35 VAL B O 1
ATOM 1712 N N . ILE B 1 36 ? 0.729 -5.676 1.831 1 88.44 36 ILE B N 1
ATOM 1713 C CA . ILE B 1 36 ? 1.828 -5.391 0.916 1 88.44 36 ILE B CA 1
ATOM 1714 C C . ILE B 1 36 ? 2.646 -4.211 1.44 1 88.44 36 ILE B C 1
ATOM 1716 O O . ILE B 1 36 ? 3.879 -4.25 1.43 1 88.44 36 ILE B O 1
ATOM 1720 N N . LEU B 1 37 ? 1.998 -3.238 1.909 1 91.25 37 LEU B N 1
ATOM 1721 C CA . LEU B 1 37 ? 2.695 -2.082 2.463 1 91.25 37 LEU B CA 1
ATOM 1722 C C . LEU B 1 37 ? 3.59 -2.492 3.627 1 91.25 37 LEU B C 1
ATOM 1724 O O . LEU B 1 37 ? 4.746 -2.072 3.707 1 91.25 37 LEU B O 1
ATOM 1728 N N . LYS B 1 38 ? 3.066 -3.35 4.453 1 86.56 38 LYS B N 1
ATOM 1729 C CA . LYS B 1 38 ? 3.855 -3.85 5.574 1 86.56 38 LYS B CA 1
ATOM 1730 C C . LYS B 1 38 ? 5.074 -4.625 5.086 1 86.56 38 LYS B C 1
ATOM 1732 O O . LYS B 1 38 ? 6.184 -4.438 5.594 1 86.56 38 LYS B O 1
ATOM 1737 N N . ARG B 1 39 ? 4.875 -5.398 4.102 1 85.38 39 ARG B N 1
ATOM 1738 C CA . ARG B 1 39 ? 5.961 -6.215 3.572 1 85.38 39 ARG B CA 1
ATOM 1739 C C . ARG B 1 39 ? 7.027 -5.348 2.906 1 85.38 39 ARG B C 1
ATOM 1741 O O . ARG B 1 39 ? 8.203 -5.711 2.883 1 85.38 39 ARG B O 1
ATOM 1748 N N . LEU B 1 40 ? 6.586 -4.266 2.41 1 89.25 40 LEU B N 1
ATOM 1749 C CA . LEU B 1 40 ? 7.516 -3.344 1.769 1 89.25 40 LEU B CA 1
ATOM 1750 C C . LEU B 1 40 ? 8.203 -2.459 2.803 1 89.25 40 LEU B C 1
ATOM 1752 O O . LEU B 1 40 ? 8.945 -1.541 2.443 1 89.25 40 LEU B O 1
ATOM 1756 N N . GLY B 1 41 ? 7.926 -2.732 4.121 1 88.44 41 GLY B N 1
ATOM 1757 C CA . GLY B 1 41 ? 8.578 -1.994 5.188 1 88.44 41 GLY B CA 1
ATOM 1758 C C . GLY B 1 41 ? 7.965 -0.627 5.43 1 88.44 41 GLY B C 1
ATOM 1759 O O . GLY B 1 41 ? 8.656 0.304 5.848 1 88.44 41 GLY B O 1
ATOM 1760 N N . ALA B 1 42 ? 6.707 -0.527 5.09 1 92.44 42 ALA B N 1
ATOM 1761 C CA . ALA B 1 42 ? 6.047 0.765 5.25 1 92.44 42 ALA B CA 1
ATOM 1762 C C . ALA B 1 42 ? 5.113 0.758 6.457 1 92.44 42 ALA B C 1
ATOM 1764 O O . ALA B 1 42 ? 4.43 -0.235 6.719 1 92.44 42 ALA B O 1
ATOM 1765 N N . MET B 1 43 ? 5.129 1.80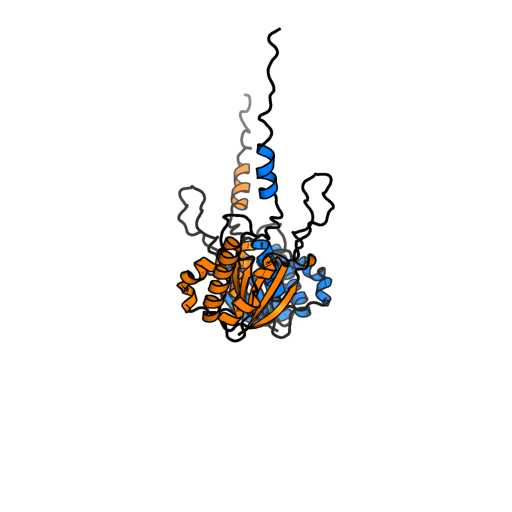1 7.234 1 90.38 43 MET B N 1
ATOM 1766 C CA . MET B 1 43 ? 4.113 2.127 8.234 1 90.38 43 MET B CA 1
ATOM 1767 C C . MET B 1 43 ? 3.24 3.287 7.762 1 90.38 43 MET B C 1
ATOM 1769 O O . MET B 1 43 ? 3.752 4.355 7.418 1 90.38 43 MET B O 1
ATOM 1773 N N . VAL B 1 44 ? 1.979 3.045 7.723 1 90.5 44 VAL B N 1
ATOM 1774 C CA . VAL B 1 44 ? 1.071 4.062 7.207 1 90.5 44 VAL B CA 1
ATOM 1775 C C . VAL B 1 44 ? 0.104 4.496 8.305 1 90.5 44 VAL B C 1
ATOM 1777 O O . VAL B 1 44 ? -0.592 3.664 8.898 1 90.5 44 VAL B O 1
ATOM 1780 N N . LEU B 1 45 ? 0.08 5.758 8.562 1 88.62 45 LEU B N 1
ATOM 1781 C CA . LEU B 1 45 ? -0.803 6.371 9.547 1 88.62 45 LEU B CA 1
ATOM 1782 C C . LEU B 1 45 ? -1.74 7.375 8.883 1 88.62 45 LEU B C 1
ATOM 1784 O O . LEU B 1 45 ? -1.388 7.988 7.875 1 88.62 45 LEU B O 1
ATOM 1788 N N . HIS B 1 46 ? -2.926 7.473 9.539 1 85.06 46 HIS B N 1
ATOM 1789 C CA . HIS B 1 46 ? -3.916 8.414 9.031 1 85.06 46 HIS B CA 1
ATOM 1790 C C . HIS B 1 46 ? -4.562 9.203 10.164 1 85.06 46 HIS B C 1
ATOM 1792 O O . HIS B 1 46 ? -4.797 8.664 11.242 1 85.06 46 HIS B O 1
ATOM 1798 N N . GLY B 1 47 ? -4.785 10.367 9.773 1 81.12 47 GLY B N 1
ATOM 1799 C CA . GLY B 1 47 ? -5.586 11.188 10.672 1 81.12 47 GLY B CA 1
ATOM 1800 C C . GLY B 1 47 ? -4.973 11.328 12.047 1 81.12 47 GLY B C 1
ATOM 1801 O O . GLY B 1 47 ? -3.857 11.836 12.195 1 81.12 47 GLY B O 1
ATOM 1802 N N . VAL B 1 48 ? -5.719 10.695 12.984 1 73 48 VAL B N 1
ATOM 1803 C CA . VAL B 1 48 ? -5.316 10.906 14.375 1 73 48 VAL B CA 1
ATOM 1804 C C . VAL B 1 48 ? -4.477 9.727 14.852 1 73 48 VAL B C 1
ATOM 1806 O O . VAL B 1 48 ? -4.105 9.648 16.031 1 73 48 VAL B O 1
ATOM 1809 N N . ASP B 1 49 ? -4.07 8.852 13.961 1 73.94 49 ASP B N 1
ATOM 1810 C CA . ASP B 1 49 ? -3.424 7.594 14.32 1 73.94 49 ASP B CA 1
ATOM 1811 C C . ASP B 1 49 ? -2.07 7.836 14.984 1 73.94 49 ASP B C 1
ATOM 1813 O O . ASP B 1 49 ? -1.587 7 15.742 1 73.94 49 ASP B O 1
ATOM 1817 N N . ALA B 1 50 ? -1.486 8.922 14.672 1 72 50 ALA B N 1
ATOM 1818 C CA . ALA B 1 50 ? -0.136 9.172 15.172 1 72 50 ALA B CA 1
ATOM 1819 C C . ALA B 1 50 ? -0.124 9.273 16.703 1 72 50 ALA B C 1
ATOM 1821 O O . ALA B 1 50 ? 0.896 9.008 17.328 1 72 50 ALA B O 1
ATOM 1822 N N . LYS B 1 51 ? -1.292 9.641 17.219 1 71.12 51 LYS B N 1
ATOM 1823 C CA . LYS B 1 51 ? -1.375 9.703 18.688 1 71.12 51 LYS B CA 1
ATOM 1824 C C . LYS B 1 51 ? -1.188 8.32 19.297 1 71.12 51 LYS B C 1
ATOM 1826 O O . LYS B 1 51 ? -0.774 8.211 20.453 1 71.12 51 LYS B O 1
ATOM 1831 N N . ARG B 1 52 ? -1.376 7.281 18.5 1 64.88 52 ARG B N 1
ATOM 1832 C CA . ARG B 1 52 ? -1.313 5.918 19.016 1 64.88 52 ARG B CA 1
ATOM 1833 C C . ARG B 1 52 ? 0.003 5.25 18.641 1 64.88 52 ARG B C 1
ATOM 1835 O O . ARG B 1 52 ? 0.24 4.094 19 1 64.88 52 ARG B O 1
ATOM 1842 N N . MET B 1 53 ? 0.736 5.926 17.891 1 69.06 53 MET B N 1
ATOM 1843 C CA . MET B 1 53 ? 1.97 5.332 17.391 1 69.06 53 MET B CA 1
ATOM 1844 C C . MET B 1 53 ? 2.881 4.906 18.531 1 69.06 53 MET B C 1
ATOM 1846 O O . MET B 1 53 ? 3.598 3.908 18.422 1 69.06 53 MET B O 1
ATOM 1850 N N . ARG B 1 54 ? 2.773 5.707 19.625 1 60.19 54 ARG B N 1
ATOM 1851 C CA . ARG B 1 54 ? 3.625 5.375 20.766 1 60.19 54 ARG B CA 1
ATOM 1852 C C . ARG B 1 54 ? 3.236 4.031 21.375 1 60.19 54 ARG B C 1
ATOM 1854 O O . ARG B 1 54 ? 4.066 3.357 21.984 1 60.19 54 ARG B O 1
ATOM 1861 N N . PHE B 1 55 ? 1.994 3.787 21.234 1 56.97 55 PHE B N 1
ATOM 1862 C CA . PHE B 1 55 ? 1.507 2.533 21.797 1 56.97 55 PHE B CA 1
ATOM 1863 C C . PHE B 1 55 ? 1.826 1.365 20.875 1 56.97 55 PHE B C 1
ATOM 1865 O O . PHE B 1 55 ? 1.603 0.206 21.234 1 56.97 55 PHE B O 1
ATOM 1872 N N . HIS B 1 56 ? 2.041 1.661 19.656 1 55.78 56 HIS B N 1
ATOM 1873 C CA . HIS B 1 56 ? 2.482 0.563 18.812 1 55.78 56 HIS B CA 1
ATOM 1874 C C . HIS B 1 56 ? 3.783 -0.046 19.328 1 55.78 56 HIS B C 1
ATOM 1876 O O . HIS B 1 56 ? 4.66 -0.401 18.531 1 55.78 56 HIS B O 1
ATOM 1882 N N . THR B 1 57 ? 4 0.027 20.625 1 47.91 57 THR B N 1
ATOM 1883 C CA . THR B 1 57 ? 5.094 -0.525 21.422 1 47.91 57 THR B CA 1
ATOM 1884 C C . THR B 1 57 ? 5.723 -1.722 20.703 1 47.91 57 THR B C 1
ATOM 1886 O O . THR B 1 57 ? 6.922 -1.972 20.844 1 47.91 57 THR B O 1
ATOM 1889 N N . ASP B 1 58 ? 4.938 -2.469 20.062 1 53.78 58 ASP B N 1
ATOM 1890 C CA . ASP B 1 58 ? 5.633 -3.594 19.438 1 53.78 58 ASP B CA 1
ATOM 1891 C C . ASP B 1 58 ? 6.574 -3.117 18.344 1 53.78 58 ASP B C 1
ATOM 1893 O O . ASP B 1 58 ? 7.16 -3.93 17.625 1 53.78 58 ASP B O 1
ATOM 1897 N N . LEU B 1 59 ? 6.645 -1.838 18.25 1 59.22 59 LEU B N 1
ATOM 1898 C CA . LEU B 1 59 ? 7.508 -1.22 17.25 1 59.22 59 LEU B CA 1
ATOM 1899 C C . LEU B 1 59 ? 8.953 -1.161 17.734 1 59.22 59 LEU B C 1
ATOM 1901 O O . LEU B 1 59 ? 9.852 -0.792 16.984 1 59.22 59 LEU B O 1
ATOM 1905 N N . LYS B 1 60 ? 9.102 -1.334 19.062 1 57.72 60 LYS B N 1
ATOM 1906 C CA . LYS B 1 60 ? 10.453 -1.184 19.594 1 57.72 60 LYS B CA 1
ATOM 1907 C C . LYS B 1 60 ? 11.445 -2.062 18.844 1 57.72 60 LYS B C 1
ATOM 1909 O O . LYS B 1 60 ? 12.617 -1.706 18.719 1 57.72 60 LYS B O 1
ATOM 1914 N N . ASN B 1 61 ? 10.875 -3.02 18.25 1 70.19 61 ASN B N 1
ATOM 1915 C CA . ASN B 1 61 ? 11.836 -3.895 17.594 1 70.19 61 ASN B CA 1
ATOM 1916 C C . ASN B 1 61 ? 11.656 -3.887 16.078 1 70.19 61 ASN B C 1
ATOM 1918 O O . ASN B 1 61 ? 12.281 -4.676 15.367 1 70.19 61 ASN B O 1
ATOM 1922 N N . ARG B 1 62 ? 10.766 -2.887 15.719 1 79.38 62 ARG B N 1
ATOM 1923 C CA . ARG B 1 62 ? 10.555 -2.857 14.273 1 79.38 62 ARG B CA 1
ATOM 1924 C C . ARG B 1 62 ? 11.102 -1.568 13.672 1 79.38 62 ARG B C 1
ATOM 1926 O O . ARG B 1 62 ? 11.023 -0.504 14.289 1 79.38 62 ARG B O 1
ATOM 1933 N N . ARG B 1 63 ? 11.789 -1.696 12.586 1 89.5 63 ARG B N 1
ATOM 1934 C CA . ARG B 1 63 ? 12.281 -0.562 11.812 1 89.5 63 ARG B CA 1
ATOM 1935 C C . ARG B 1 63 ? 11.625 -0.519 10.43 1 89.5 63 ARG B C 1
ATOM 1937 O O . ARG B 1 63 ? 11.258 -1.559 9.883 1 89.5 63 ARG B O 1
ATOM 1944 N N . PHE B 1 64 ? 11.469 0.747 9.992 1 92.38 64 PHE B N 1
ATOM 1945 C CA . PHE B 1 64 ? 10.703 0.918 8.766 1 92.38 64 PHE B CA 1
ATOM 1946 C C . PHE B 1 64 ? 11.516 1.682 7.727 1 92.38 64 PHE B C 1
ATOM 1948 O O . PHE B 1 64 ? 12.242 2.621 8.062 1 92.38 64 PHE B O 1
ATOM 1955 N N . ASP B 1 65 ? 11.305 1.233 6.477 1 93.56 65 ASP B N 1
ATOM 1956 C CA . ASP B 1 65 ? 11.938 1.952 5.375 1 93.56 65 ASP B CA 1
ATOM 1957 C C . ASP B 1 65 ? 11.133 3.193 4.996 1 93.56 65 ASP B C 1
ATOM 1959 O O . ASP B 1 65 ? 11.695 4.18 4.512 1 93.56 65 ASP B O 1
ATOM 1963 N N . HIS B 1 66 ? 9.844 3.08 5.242 1 95.06 66 HIS B N 1
ATOM 1964 C CA . HIS B 1 66 ? 8.93 4.172 4.922 1 95.06 66 HIS B CA 1
ATOM 1965 C C . HIS B 1 66 ? 7.914 4.379 6.039 1 95.06 66 HIS B C 1
ATOM 1967 O O . HIS B 1 66 ? 7.254 3.432 6.469 1 95.06 66 HIS B O 1
ATOM 1973 N N . ILE B 1 67 ? 7.832 5.57 6.5 1 94.44 67 ILE B N 1
ATOM 1974 C CA . ILE B 1 67 ? 6.781 5.941 7.441 1 94.44 67 ILE B CA 1
ATOM 1975 C C . ILE B 1 67 ? 5.934 7.066 6.855 1 94.44 67 ILE B C 1
ATOM 1977 O O . ILE B 1 67 ? 6.449 8.141 6.535 1 94.44 67 ILE B O 1
ATOM 1981 N N . VAL B 1 68 ? 4.672 6.777 6.707 1 94.31 68 VAL B N 1
ATOM 1982 C CA . VAL B 1 68 ? 3.777 7.699 6.016 1 94.31 68 VAL B CA 1
ATOM 1983 C C . VAL B 1 68 ? 2.686 8.172 6.973 1 94.31 68 VAL B C 1
ATOM 1985 O O . VAL B 1 68 ? 2.066 7.367 7.668 1 94.31 68 VAL B O 1
ATOM 1988 N N . PHE B 1 69 ? 2.482 9.445 7.098 1 93.81 69 PHE B N 1
ATOM 1989 C CA . PHE B 1 69 ? 1.388 10.062 7.836 1 93.81 69 PHE B CA 1
ATOM 1990 C C . PHE B 1 69 ? 0.504 10.883 6.91 1 93.81 69 PHE B C 1
ATOM 1992 O O . PHE B 1 69 ? 0.882 11.984 6.5 1 93.81 69 PHE B O 1
ATOM 1999 N N . ASN B 1 70 ? -0.656 10.344 6.633 1 88.56 70 ASN B N 1
ATOM 2000 C CA . ASN B 1 70 ? -1.558 10.992 5.688 1 88.56 70 ASN B CA 1
ATOM 2001 C C . ASN B 1 70 ? -2.609 11.828 6.402 1 88.56 70 ASN B C 1
ATOM 2003 O O . ASN B 1 70 ? -3.344 11.32 7.25 1 88.56 70 ASN B O 1
ATOM 2007 N N . PHE B 1 71 ? -2.633 13.07 6.051 1 86.88 71 PHE B N 1
ATOM 2008 C CA . PHE B 1 71 ? -3.65 14.023 6.48 1 86.88 71 PHE B CA 1
ATOM 2009 C C . PHE B 1 71 ? -3.764 14.047 8 1 86.88 71 PHE B C 1
ATOM 2011 O O . PHE B 1 71 ? -4.836 13.781 8.555 1 86.88 71 PHE B O 1
ATOM 2018 N N . PRO B 1 72 ? -2.754 14.43 8.625 1 89.44 72 PRO B N 1
ATOM 2019 C CA . PRO B 1 72 ? -2.777 14.547 10.086 1 89.44 72 PRO B CA 1
ATOM 2020 C C . PRO B 1 72 ? -3.875 15.484 10.578 1 89.44 72 PRO B C 1
ATOM 2022 O O . PRO B 1 72 ? -4.035 16.594 10.047 1 89.44 72 PRO B O 1
ATOM 2025 N N . ARG B 1 73 ? -4.562 14.938 11.555 1 83.69 73 ARG B N 1
ATOM 2026 C CA . ARG B 1 73 ? -5.613 15.734 12.18 1 83.69 73 ARG B CA 1
ATOM 2027 C C . ARG B 1 73 ? -5.598 15.555 13.695 1 83.69 73 ARG B C 1
ATOM 2029 O O . ARG B 1 73 ? -5.754 14.438 14.195 1 83.69 73 ARG B O 1
ATOM 2036 N N . GLY B 1 74 ? -5.316 16.641 14.484 1 73.44 74 GLY B N 1
ATOM 2037 C CA . GLY B 1 74 ? -5.258 16.594 15.938 1 73.44 74 GLY B CA 1
ATOM 2038 C C . GLY B 1 74 ? -6.629 16.531 16.594 1 73.44 74 GLY B C 1
ATOM 2039 O O . GLY B 1 74 ? -6.738 16.312 17.797 1 73.44 74 GLY B O 1
ATOM 2040 N N . GLY B 1 75 ? -7.691 16.797 15.953 1 66.06 75 GLY B N 1
ATOM 2041 C CA . GLY B 1 75 ? -9.008 16.828 16.578 1 66.06 75 GLY B CA 1
ATOM 2042 C C . GLY B 1 75 ? -10.102 17.281 15.633 1 66.06 75 GLY B C 1
ATOM 2043 O O . GLY B 1 75 ? -9.828 17.688 14.5 1 66.06 75 GLY B O 1
ATOM 2044 N N . PHE B 1 76 ? -11.289 16.797 15.844 1 59.94 76 PHE B N 1
ATOM 2045 C CA . PHE B 1 76 ? -12.453 17.125 15.023 1 59.94 76 PHE B CA 1
ATOM 2046 C C . PHE B 1 76 ? -13.156 18.359 15.562 1 59.94 76 PHE B C 1
ATOM 2048 O O . PHE B 1 76 ? -14.188 18.781 15.031 1 59.94 76 PHE B O 1
ATOM 2055 N N . ARG B 1 77 ? -12.453 18.922 16.672 1 57.56 77 ARG B N 1
ATOM 2056 C CA . ARG B 1 77 ? -13.32 19.906 17.328 1 57.56 77 ARG B CA 1
ATOM 2057 C C . ARG B 1 77 ? -12.961 21.312 16.875 1 57.56 77 ARG B C 1
ATOM 2059 O O . ARG B 1 77 ? -11.914 21.844 17.25 1 57.56 77 ARG B O 1
ATOM 2066 N N . GLY B 1 78 ? -13.688 21.766 15.719 1 60 78 GLY B N 1
ATOM 2067 C CA . GLY B 1 78 ? -13.711 23.172 15.344 1 60 78 GLY B CA 1
ATOM 2068 C C . GLY B 1 78 ? -13.227 23.422 13.922 1 60 78 GLY B C 1
ATOM 2069 O O . GLY B 1 78 ? -13 22.469 13.164 1 60 78 GLY B O 1
ATOM 2070 N N . LYS B 1 79 ? -13.195 24.75 13.617 1 66.19 79 LYS B N 1
ATOM 2071 C CA . LYS B 1 79 ? -12.766 25.172 12.289 1 66.19 79 LYS B CA 1
ATOM 2072 C C . LYS B 1 79 ? -11.258 24.984 12.117 1 66.19 79 LYS B C 1
ATOM 2074 O O . LYS B 1 79 ? -10.484 25.297 13.023 1 66.19 79 LYS B O 1
ATOM 2079 N N . GLU B 1 80 ? -10.781 24.516 11.07 1 64.88 80 GLU B N 1
ATOM 2080 C CA . GLU B 1 80 ? -9.383 24.219 10.758 1 64.88 80 GLU B CA 1
ATOM 2081 C C . GLU B 1 80 ? -8.531 25.484 10.797 1 64.88 80 GLU B C 1
ATOM 2083 O O . GLU B 1 80 ? -7.312 25.406 10.984 1 64.88 80 GLU B O 1
ATOM 2088 N N . ASN B 1 81 ? -9.141 26.641 10.797 1 68.38 81 ASN B N 1
ATOM 2089 C CA . ASN B 1 81 ? -8.383 27.891 10.75 1 68.38 81 ASN B CA 1
ATOM 2090 C C . ASN B 1 81 ? -8.281 28.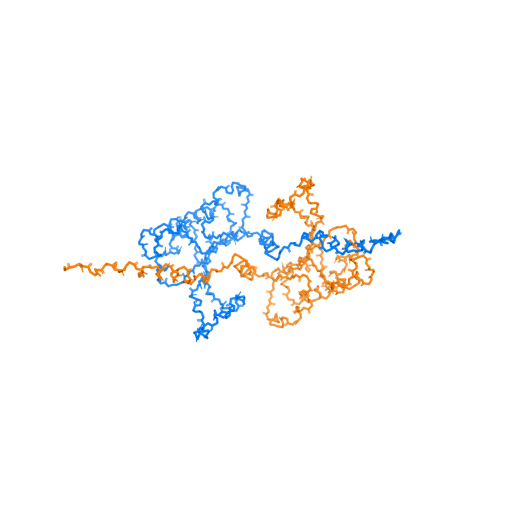531 12.125 1 68.38 81 ASN B C 1
ATOM 2092 O O . ASN B 1 81 ? -7.742 29.641 12.266 1 68.38 81 ASN B O 1
ATOM 2096 N N . ASP B 1 82 ? -8.781 27.859 13.062 1 81.25 82 ASP B N 1
ATOM 2097 C CA . ASP B 1 82 ? -8.617 28.297 14.445 1 81.25 82 ASP B CA 1
ATOM 2098 C C . ASP B 1 82 ? -7.184 28.078 14.93 1 81.25 82 ASP B C 1
ATOM 2100 O O . ASP B 1 82 ? -6.609 27.016 14.711 1 81.25 82 ASP B O 1
ATOM 2104 N N . LEU B 1 83 ? -6.621 29.188 15.469 1 82.69 83 LEU B N 1
ATOM 2105 C CA . LEU B 1 83 ? -5.23 29.141 15.906 1 82.69 83 LEU B CA 1
ATOM 2106 C C . LEU B 1 83 ? -5 28 16.875 1 82.69 83 LEU B C 1
ATOM 2108 O O . LEU B 1 83 ? -3.945 27.359 16.859 1 82.69 83 LEU B O 1
ATOM 2112 N N . ARG B 1 84 ? -5.914 27.797 17.75 1 85.06 84 ARG B N 1
ATOM 2113 C CA . ARG B 1 84 ? -5.785 26.703 18.703 1 85.06 84 ARG B CA 1
ATOM 2114 C C . ARG B 1 84 ? -5.758 25.344 17.984 1 85.06 84 ARG B C 1
ATOM 2116 O O . ARG B 1 84 ? -4.996 24.453 18.359 1 85.06 84 ARG B O 1
ATOM 2123 N N . MET B 1 85 ? -6.539 25.219 16.969 1 84.25 85 MET B N 1
ATOM 2124 C CA . MET B 1 85 ? -6.59 23.984 16.203 1 84.25 85 MET B CA 1
ATOM 2125 C C . MET B 1 85 ? -5.293 23.766 15.43 1 84.25 85 MET B C 1
ATOM 2127 O O . MET B 1 85 ? -4.785 22.656 15.359 1 84.25 85 MET B O 1
ATOM 2131 N N . ILE B 1 86 ? -4.809 24.844 14.906 1 87.69 86 ILE B N 1
ATOM 2132 C CA . ILE B 1 86 ? -3.545 24.766 14.18 1 87.69 86 ILE B CA 1
ATOM 2133 C C . ILE B 1 86 ? -2.439 24.281 15.117 1 87.69 86 ILE B C 1
ATOM 2135 O O . ILE B 1 86 ? -1.629 23.422 14.734 1 87.69 86 ILE B O 1
ATOM 2139 N N . ASP B 1 87 ? -2.443 24.797 16.328 1 89.88 87 ASP B N 1
ATOM 2140 C CA . ASP B 1 87 ? -1.439 24.375 17.297 1 89.88 87 ASP B CA 1
ATOM 2141 C C . ASP B 1 87 ? -1.582 22.906 17.656 1 89.88 87 ASP B C 1
ATOM 2143 O O . ASP B 1 87 ? -0.583 22.203 17.828 1 89.88 87 ASP B O 1
ATOM 2147 N N . LEU B 1 88 ? -2.793 22.484 17.75 1 88.75 88 LEU B N 1
ATOM 2148 C CA . LEU B 1 88 ? -3.029 21.078 18.047 1 88.75 88 LEU B CA 1
ATOM 2149 C C . LEU B 1 88 ? -2.518 20.188 16.922 1 88.75 88 LEU B C 1
ATOM 2151 O O . LEU B 1 88 ? -1.919 19.141 17.156 1 88.75 88 LEU B O 1
ATOM 2155 N N . HIS B 1 89 ? -2.742 20.609 15.719 1 89.25 89 HIS B N 1
ATOM 2156 C CA . HIS B 1 89 ? -2.24 19.859 14.57 1 89.25 89 HIS B CA 1
ATOM 2157 C C . HIS B 1 89 ? -0.715 19.828 14.562 1 89.25 89 HIS B C 1
ATOM 2159 O O . HIS B 1 89 ? -0.116 18.781 14.32 1 89.25 89 HIS B O 1
ATOM 2165 N N . LYS B 1 90 ? -0.125 20.953 14.883 1 92.56 90 LYS B N 1
ATOM 2166 C CA . LYS B 1 90 ? 1.332 21.047 14.914 1 92.56 90 LYS B CA 1
ATOM 2167 C C . LYS B 1 90 ? 1.926 20.125 15.969 1 92.56 90 LYS B C 1
ATOM 2169 O O . LYS B 1 90 ? 2.939 19.469 15.727 1 92.56 90 LYS B O 1
ATOM 2174 N N . GLU B 1 91 ? 1.283 20.109 17.062 1 92.19 91 GLU B N 1
ATOM 2175 C CA . GLU B 1 91 ? 1.752 19.234 18.125 1 92.19 91 GLU B CA 1
ATOM 2176 C C . GLU B 1 91 ? 1.669 17.766 17.719 1 92.19 91 GLU B C 1
ATOM 2178 O O . GLU B 1 91 ? 2.586 17 18 1 92.19 91 GLU B O 1
ATOM 2183 N N . LEU B 1 92 ? 0.64 17.438 17.125 1 92.31 92 LEU B N 1
ATOM 2184 C CA . LEU B 1 92 ? 0.467 16.062 16.656 1 92.31 92 LEU B CA 1
ATOM 2185 C C . LEU B 1 92 ? 1.562 15.695 15.664 1 92.31 92 LEU B C 1
ATOM 2187 O O . LEU B 1 92 ? 2.174 14.633 15.773 1 92.31 92 LEU B O 1
ATOM 2191 N N . VAL B 1 93 ? 1.824 16.578 14.75 1 94.31 93 VAL B N 1
ATOM 2192 C CA . VAL B 1 93 ? 2.811 16.312 13.703 1 94.31 93 VAL B CA 1
ATOM 2193 C C . VAL B 1 93 ? 4.211 16.266 14.312 1 94.31 93 VAL B C 1
ATOM 2195 O O . VAL B 1 93 ? 5.023 15.406 13.953 1 94.31 93 VAL B O 1
ATOM 2198 N N . TRP B 1 94 ? 4.426 17.156 15.188 1 94.12 94 TRP B N 1
ATOM 2199 C CA . TRP B 1 94 ? 5.707 17.156 15.891 1 94.12 94 TRP B CA 1
ATOM 2200 C C . TRP B 1 94 ? 5.918 15.836 16.625 1 94.12 94 TRP B C 1
ATOM 2202 O O . TRP B 1 94 ? 6.988 15.234 16.547 1 94.12 94 TRP B O 1
ATOM 2212 N N . GLY B 1 95 ? 4.922 15.391 17.375 1 92.25 95 GLY B N 1
ATOM 2213 C CA . GLY B 1 95 ? 4.996 14.109 18.062 1 92.25 95 GLY B CA 1
ATOM 2214 C C . GLY B 1 95 ? 5.223 12.945 17.109 1 92.25 95 GLY B C 1
ATOM 2215 O O . GLY B 1 95 ? 5.988 12.031 17.422 1 92.25 95 GLY B O 1
ATOM 2216 N N . PHE B 1 96 ? 4.609 13.039 15.992 1 93.81 96 PHE B N 1
ATOM 2217 C CA . PHE B 1 96 ? 4.801 12.031 14.961 1 93.81 96 PHE B CA 1
ATOM 2218 C C . PHE B 1 96 ? 6.266 11.961 14.531 1 93.81 96 PHE B C 1
ATOM 2220 O O . PHE B 1 96 ? 6.844 10.875 14.461 1 93.81 96 PHE B O 1
ATOM 2227 N N . PHE B 1 97 ? 6.918 13.07 14.266 1 95.5 97 PHE B N 1
ATOM 2228 C CA . PHE B 1 97 ? 8.305 13.094 13.828 1 95.5 97 PHE B CA 1
ATOM 2229 C C . PHE B 1 97 ? 9.227 12.555 14.922 1 95.5 97 PHE B C 1
ATOM 2231 O O . PHE B 1 97 ? 10.164 11.805 14.633 1 95.5 97 PHE B O 1
ATOM 2238 N N . ARG B 1 98 ? 8.914 12.891 16.078 1 93.06 98 ARG B N 1
ATOM 2239 C CA . ARG B 1 98 ? 9.727 12.422 17.203 1 93.06 98 ARG B CA 1
ATOM 2240 C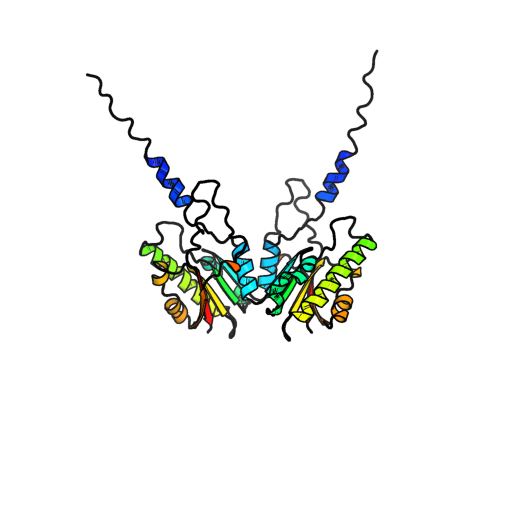 C . ARG B 1 98 ? 9.68 10.898 17.297 1 93.06 98 ARG B C 1
ATOM 2242 O O . ARG B 1 98 ? 10.719 10.258 17.484 1 93.06 98 ARG B O 1
ATOM 2249 N N . ASN B 1 99 ? 8.555 10.391 17.188 1 91.38 99 ASN B N 1
ATOM 2250 C CA . ASN B 1 99 ? 8.398 8.945 17.266 1 91.38 99 ASN B CA 1
ATOM 2251 C C . ASN B 1 99 ? 9.008 8.25 16.047 1 91.38 99 ASN B C 1
ATOM 2253 O O . ASN B 1 99 ? 9.672 7.227 16.188 1 91.38 99 ASN B O 1
ATOM 2257 N N . ALA B 1 100 ? 8.766 8.844 14.914 1 92.94 100 ALA B N 1
ATOM 2258 C CA . ALA B 1 100 ? 9.281 8.281 13.672 1 92.94 100 ALA B CA 1
ATOM 2259 C C . ALA B 1 100 ? 10.805 8.188 13.711 1 92.94 100 ALA B C 1
ATOM 2261 O O . ALA B 1 100 ? 11.391 7.234 13.195 1 92.94 100 ALA B O 1
ATOM 2262 N N . ARG B 1 101 ? 11.43 9.109 14.336 1 93.12 101 ARG B N 1
ATOM 2263 C CA . ARG B 1 101 ? 12.883 9.156 14.414 1 93.12 101 ARG B CA 1
ATOM 2264 C C . ARG B 1 101 ? 13.438 7.906 15.086 1 93.12 101 ARG B C 1
ATOM 2266 O O . ARG B 1 101 ? 14.523 7.438 14.734 1 93.12 101 ARG B O 1
ATOM 2273 N N . HIS B 1 102 ? 12.672 7.34 15.891 1 90.5 102 HIS B N 1
ATOM 2274 C CA . HIS B 1 102 ? 13.156 6.207 16.672 1 90.5 102 HIS B CA 1
ATOM 2275 C C . HIS B 1 102 ? 12.961 4.895 15.914 1 90.5 102 HIS B C 1
ATOM 2277 O O . HIS B 1 102 ? 13.562 3.879 16.25 1 90.5 102 HIS B O 1
ATOM 2283 N N . ILE B 1 103 ? 12.203 4.98 14.883 1 91.38 103 ILE B N 1
ATOM 2284 C CA . ILE B 1 103 ? 11.836 3.682 14.328 1 91.38 103 ILE B CA 1
ATOM 2285 C C . ILE B 1 103 ? 12.141 3.656 12.836 1 91.38 103 ILE B C 1
ATOM 2287 O O . ILE B 1 103 ? 12.109 2.596 12.203 1 91.38 103 ILE B O 1
ATOM 2291 N N . VAL B 1 104 ? 12.484 4.773 12.211 1 94 104 VAL B N 1
ATOM 2292 C CA . VAL B 1 104 ? 12.82 4.801 10.789 1 94 104 VAL B CA 1
ATOM 2293 C C . VAL B 1 104 ? 14.25 4.305 10.586 1 94 104 VAL B C 1
ATOM 2295 O O . VAL B 1 104 ? 15.141 4.617 11.383 1 94 104 VAL B O 1
ATOM 2298 N N . ARG B 1 105 ? 14.484 3.615 9.57 1 94.38 105 ARG B N 1
ATOM 2299 C CA . ARG B 1 105 ? 15.828 3.162 9.227 1 94.38 105 ARG B CA 1
ATOM 2300 C C . ARG B 1 105 ? 16.688 4.32 8.742 1 94.38 105 ARG B C 1
ATOM 2302 O O . ARG B 1 105 ? 16.172 5.363 8.344 1 94.38 105 ARG B O 1
ATOM 2309 N N . GLN B 1 106 ? 17.984 4.16 8.789 1 93.12 106 GLN B N 1
ATOM 2310 C CA . GLN B 1 106 ? 18.953 5.199 8.469 1 93.12 106 GLN B CA 1
ATOM 2311 C C . GLN B 1 106 ? 18.688 5.781 7.078 1 93.12 106 GLN B C 1
ATOM 2313 O O . GLN B 1 106 ? 18.734 7 6.891 1 93.12 106 GLN B O 1
ATOM 2318 N N . LEU B 1 107 ? 18.344 4.977 6.039 1 92.75 107 LEU B N 1
ATOM 2319 C CA . LEU B 1 107 ? 18.078 5.465 4.691 1 92.75 107 LEU B CA 1
ATOM 2320 C C . LEU B 1 107 ? 16.578 5.48 4.402 1 92.75 107 LEU B C 1
ATOM 2322 O O . LEU B 1 107 ? 16.172 5.605 3.248 1 92.75 107 LEU B O 1
ATOM 2326 N N . GLY B 1 108 ? 15.891 5.395 5.551 1 96.19 108 GLY B N 1
ATOM 2327 C CA . GLY B 1 108 ? 14.445 5.387 5.391 1 96.19 108 GLY B CA 1
ATOM 2328 C C . GLY B 1 108 ? 13.859 6.77 5.184 1 96.19 108 GLY B C 1
ATOM 2329 O O . GLY B 1 108 ? 14.555 7.773 5.348 1 96.19 108 GLY B O 1
ATOM 2330 N N . GLU B 1 109 ? 12.617 6.797 4.715 1 96.94 109 GLU B N 1
ATOM 2331 C CA . GLU B 1 109 ? 11.938 8.055 4.426 1 96.94 109 GLU B CA 1
ATOM 2332 C C . GLU B 1 109 ? 10.672 8.203 5.266 1 96.94 1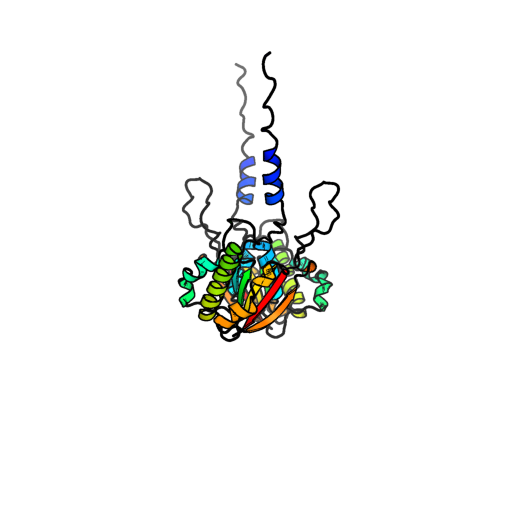09 GLU B C 1
ATOM 2334 O O . GLU B 1 109 ? 9.961 7.23 5.5 1 96.94 109 GLU B O 1
ATOM 2339 N N . VAL B 1 110 ? 10.422 9.453 5.625 1 96.88 110 VAL B N 1
ATOM 2340 C CA . VAL B 1 110 ? 9.18 9.828 6.297 1 96.88 110 VAL B CA 1
ATOM 2341 C C . VAL B 1 110 ? 8.359 10.742 5.391 1 96.88 110 VAL B C 1
ATOM 2343 O O . VAL B 1 110 ? 8.859 11.742 4.883 1 96.88 110 VAL B O 1
ATOM 2346 N N . HIS B 1 111 ? 7.156 10.367 5.137 1 96.31 111 HIS B N 1
ATOM 2347 C CA . HIS B 1 111 ? 6.266 11.117 4.254 1 96.31 111 HIS B CA 1
ATOM 2348 C C . HIS B 1 111 ? 5.098 11.719 5.031 1 96.31 111 HIS B C 1
ATOM 2350 O O . HIS B 1 111 ? 4.477 11.039 5.852 1 96.31 111 HIS B O 1
ATOM 2356 N N . VAL B 1 112 ? 4.781 12.961 4.805 1 94.75 112 VAL B N 1
ATOM 2357 C CA . VAL B 1 112 ? 3.572 13.586 5.32 1 94.75 112 VAL B CA 1
ATOM 2358 C C . VAL B 1 112 ? 2.762 14.18 4.168 1 94.75 112 VAL B C 1
ATOM 2360 O O . VAL B 1 112 ? 3.277 14.977 3.381 1 94.75 112 VAL B O 1
ATOM 2363 N N . THR B 1 113 ? 1.611 13.703 4.055 1 90.44 113 THR B N 1
ATOM 2364 C CA . THR B 1 113 ? 0.702 14.242 3.051 1 90.44 113 THR B CA 1
ATOM 2365 C C . THR B 1 113 ? -0.309 15.188 3.689 1 90.44 113 THR B C 1
ATOM 2367 O O . THR B 1 113 ? -0.921 14.859 4.707 1 90.44 113 THR B O 1
ATOM 2370 N N . HIS B 1 114 ? -0.417 16.281 3.109 1 86 114 HIS B N 1
ATOM 2371 C CA . HIS B 1 114 ? -1.324 17.281 3.656 1 86 114 HIS B CA 1
ATOM 2372 C C . HIS B 1 114 ? -1.781 18.266 2.58 1 86 114 HIS B C 1
ATOM 2374 O O . HIS B 1 114 ? -1.168 18.344 1.514 1 86 114 HIS B O 1
ATOM 2380 N N . LYS B 1 115 ? -2.885 18.906 2.891 1 82 115 LYS B N 1
ATOM 2381 C CA . LYS B 1 115 ? -3.371 19.922 1.968 1 82 115 LYS B CA 1
ATOM 2382 C C . LYS B 1 115 ? -2.371 21.078 1.842 1 82 115 LYS B C 1
ATOM 2384 O O . LYS B 1 115 ? -1.623 21.359 2.779 1 82 115 LYS B O 1
ATOM 2389 N N . SER B 1 116 ? -2.359 21.594 0.646 1 78 116 SER B N 1
ATOM 2390 C CA . SER B 1 116 ? -1.49 22.734 0.386 1 78 116 SER B CA 1
ATOM 2391 C C . SER B 1 116 ? -2.266 24.047 0.46 1 78 116 SER B C 1
ATOM 2393 O O . SER B 1 116 ? -3.492 24.062 0.346 1 78 116 SER B O 1
ATOM 2395 N N . GLY B 1 117 ? -1.546 25.156 0.732 1 77.44 117 GLY B N 1
ATOM 2396 C CA . GLY B 1 117 ? -2.17 26.469 0.843 1 77.44 117 GLY B CA 1
ATOM 2397 C C . GLY B 1 117 ? -2.572 26.812 2.264 1 77.44 117 GLY B C 1
ATOM 2398 O O . GLY B 1 117 ? -2.293 26.062 3.197 1 77.44 117 GLY B O 1
ATOM 2399 N N . GLU B 1 118 ? -3.139 28.016 2.463 1 77.62 118 GLU B N 1
ATOM 2400 C CA . GLU B 1 118 ? -3.592 28.438 3.787 1 77.62 118 GLU B CA 1
ATOM 2401 C C . GLU B 1 118 ? -4.852 27.672 4.199 1 77.62 118 GLU B C 1
ATOM 2403 O O . GLU B 1 118 ? -5.715 27.391 3.361 1 77.62 118 GLU B O 1
ATOM 2408 N N . PRO B 1 119 ? -4.945 27.234 5.488 1 80.38 119 PRO B N 1
ATOM 2409 C CA . PRO B 1 119 ? -4.027 27.516 6.594 1 80.38 119 PRO B CA 1
ATOM 2410 C C . PRO B 1 119 ? -2.943 26.453 6.754 1 80.38 119 PRO B C 1
ATOM 2412 O O . PRO B 1 119 ? -2.127 26.531 7.676 1 80.38 119 PRO B O 1
ATOM 2415 N N . TYR B 1 120 ? -2.863 25.547 5.93 1 80.75 120 TYR B N 1
ATOM 2416 C CA . TYR B 1 120 ? -2.021 24.375 6.109 1 80.75 120 TYR B CA 1
ATOM 2417 C C . TYR B 1 120 ? -0.546 24.734 5.98 1 80.75 120 TYR B C 1
ATOM 2419 O O . TYR B 1 120 ? 0.307 24.141 6.637 1 80.75 120 TYR B O 1
ATOM 2427 N N . GLY B 1 121 ? -0.302 25.75 5.199 1 83.75 121 GLY B N 1
ATOM 2428 C CA . GLY B 1 121 ? 1.064 26.219 5.078 1 83.75 121 GLY B CA 1
ATOM 2429 C C . GLY B 1 121 ? 1.63 26.75 6.379 1 83.75 121 GLY B C 1
ATOM 2430 O O . GLY B 1 121 ? 2.846 26.75 6.582 1 83.75 121 GLY B O 1
ATOM 2431 N N . SER B 1 122 ? 0.75 27.141 7.23 1 86.12 122 SER B N 1
ATOM 2432 C CA . SER B 1 122 ? 1.181 27.75 8.492 1 86.12 122 SER B CA 1
ATOM 2433 C C . SER B 1 122 ? 1.737 26.688 9.438 1 86.12 122 SER B C 1
ATOM 2435 O O . SER B 1 122 ? 2.396 27.016 10.43 1 86.12 122 SER B O 1
ATOM 2437 N N . TRP B 1 123 ? 1.55 25.438 9.156 1 90.38 123 TRP B N 1
ATOM 2438 C CA . TRP B 1 123 ? 2.066 24.375 10.008 1 90.38 123 TRP B CA 1
ATOM 2439 C C . TRP B 1 123 ? 3.59 24.328 9.961 1 90.38 123 TRP B C 1
ATOM 2441 O O . TRP B 1 123 ? 4.238 23.922 10.93 1 90.38 123 TRP B O 1
ATOM 2451 N N . ASP B 1 124 ? 4.23 24.75 8.828 1 93.19 124 ASP B N 1
ATOM 2452 C CA . ASP B 1 124 ? 5.676 24.734 8.641 1 93.19 124 ASP B CA 1
ATOM 2453 C C . ASP B 1 124 ? 6.25 23.344 8.93 1 93.19 124 ASP B C 1
ATOM 2455 O O . ASP B 1 124 ? 7.09 23.188 9.812 1 93.19 124 ASP B O 1
ATOM 2459 N N . LEU B 1 125 ? 5.859 22.406 8.125 1 95.5 125 LEU B N 1
ATOM 2460 C CA . LEU B 1 125 ? 6.23 21 8.297 1 95.5 125 LEU B CA 1
ATOM 2461 C C . LEU B 1 125 ? 7.746 20.844 8.328 1 95.5 125 LEU B C 1
ATOM 2463 O O . LEU B 1 125 ? 8.273 20.016 9.07 1 95.5 125 LEU B O 1
ATOM 2467 N N . GLU B 1 126 ? 8.438 21.625 7.535 1 96.38 126 GLU B N 1
ATOM 2468 C CA . GLU B 1 126 ? 9.891 21.531 7.48 1 96.38 126 GLU B CA 1
ATOM 2469 C C . GLU B 1 126 ? 10.516 21.844 8.836 1 96.38 126 GLU B C 1
ATOM 2471 O O . GLU B 1 126 ? 11.422 21.125 9.281 1 96.38 126 GLU B O 1
ATOM 2476 N N . HIS B 1 127 ? 9.984 22.859 9.422 1 97.06 127 HIS B N 1
ATOM 2477 C CA . HIS B 1 127 ? 10.492 23.219 10.742 1 97.06 127 HIS B CA 1
ATOM 2478 C C . HIS B 1 127 ? 10.164 22.141 11.773 1 97.06 127 HIS B C 1
ATOM 2480 O O . HIS B 1 127 ? 11.031 21.734 12.555 1 97.06 127 HIS B O 1
ATOM 2486 N N . LEU B 1 128 ? 8.953 21.641 11.805 1 97.06 128 LEU B N 1
ATOM 2487 C CA . LEU B 1 128 ? 8.547 20.609 12.75 1 97.06 128 LEU B CA 1
ATOM 2488 C C . LEU B 1 128 ? 9.406 19.359 12.586 1 97.06 128 LEU B C 1
ATOM 2490 O O . LEU B 1 128 ? 9.812 18.75 13.578 1 97.06 128 LEU B O 1
ATOM 2494 N N . ALA B 1 129 ? 9.758 19.031 11.375 1 97.94 129 ALA B N 1
ATOM 2495 C CA . ALA B 1 129 ? 10.586 17.859 11.078 1 97.94 129 ALA B CA 1
ATOM 2496 C C . ALA B 1 129 ? 12.016 18.062 11.57 1 97.94 129 ALA B C 1
ATOM 2498 O O . ALA B 1 129 ? 12.633 17.125 12.102 1 97.94 129 ALA B O 1
ATOM 2499 N N . SER B 1 130 ? 12.531 19.25 11.359 1 98.12 130 SER B N 1
ATOM 2500 C CA . SER B 1 130 ? 13.922 19.531 11.719 1 98.12 130 SER B CA 1
ATOM 2501 C C . SER B 1 130 ? 14.141 19.391 13.219 1 98.12 130 SER B C 1
ATOM 2503 O O . SER B 1 130 ? 15.234 19.016 13.648 1 98.12 130 SER B O 1
ATOM 2505 N N . GLU B 1 131 ? 13.117 19.609 14.016 1 97.31 131 GLU B N 1
ATOM 2506 C CA . GLU B 1 131 ? 13.219 19.469 15.461 1 97.31 131 GLU B CA 1
ATOM 2507 C C . GLU B 1 131 ? 13.516 18.016 15.844 1 97.31 131 GLU B C 1
ATOM 2509 O O . GLU B 1 131 ? 14.023 17.75 16.938 1 97.31 131 GLU B O 1
ATOM 2514 N N . SER B 1 132 ? 13.227 17.125 14.992 1 96.25 132 SER B N 1
ATOM 2515 C CA . SER B 1 132 ? 13.516 15.719 15.227 1 96.25 132 SER B CA 1
ATOM 2516 C C . SER B 1 132 ? 14.602 15.211 14.281 1 96.25 132 SER B C 1
ATOM 2518 O O . SER B 1 132 ? 14.648 14.023 13.961 1 96.25 132 SER B O 1
ATOM 2520 N N . SER B 1 133 ? 15.344 16.141 13.641 1 97.69 133 SER B N 1
ATOM 2521 C CA . SER B 1 133 ? 16.531 15.852 12.859 1 97.69 133 SER B CA 1
ATOM 2522 C C . SER B 1 133 ? 16.188 15.273 11.492 1 97.69 133 SER B C 1
ATOM 2524 O O . SER B 1 133 ? 16.891 14.422 10.969 1 97.69 133 SER B O 1
ATOM 2526 N N . PHE B 1 134 ? 15.023 15.688 11.055 1 98.38 134 PHE B N 1
ATOM 2527 C CA . PHE B 1 134 ? 14.656 15.352 9.68 1 98.38 134 PHE B CA 1
ATOM 2528 C C . PHE B 1 134 ? 14.867 16.547 8.758 1 98.38 134 PHE B C 1
ATOM 2530 O O . PHE B 1 134 ? 14.617 17.688 9.148 1 98.38 134 PHE B O 1
ATOM 2537 N N . ALA B 1 135 ? 15.281 16.266 7.535 1 98.25 135 ALA B N 1
ATOM 2538 C CA . ALA B 1 135 ? 15.359 17.266 6.484 1 98.25 135 ALA B CA 1
ATOM 2539 C C . ALA B 1 135 ? 14.422 16.938 5.328 1 98.25 135 ALA B C 1
ATOM 2541 O O . ALA B 1 135 ? 14.305 15.766 4.934 1 98.25 135 ALA B O 1
ATOM 2542 N N . MET B 1 136 ? 13.812 17.922 4.836 1 97.62 136 MET B N 1
ATOM 2543 C CA . MET B 1 136 ? 12.953 17.703 3.674 1 97.62 136 MET B CA 1
ATOM 2544 C C . MET B 1 136 ? 13.781 17.453 2.422 1 97.62 136 MET B C 1
ATOM 2546 O O . MET B 1 136 ? 14.672 18.234 2.096 1 97.62 136 MET B O 1
ATOM 2550 N N . VAL B 1 137 ? 13.469 16.438 1.735 1 97.5 137 VAL B N 1
ATOM 2551 C CA . VAL B 1 137 ? 14.281 16.094 0.58 1 97.5 137 VAL B CA 1
ATOM 2552 C C . VAL B 1 137 ? 13.461 16.219 -0.699 1 97.5 137 VAL B C 1
ATOM 2554 O O . VAL B 1 137 ? 14.016 16.297 -1.798 1 97.5 137 VAL B O 1
ATOM 2557 N N . ASP B 1 138 ? 12.141 16.25 -0.588 1 95.38 138 ASP B N 1
ATOM 2558 C CA . ASP B 1 138 ? 11.297 16.359 -1.771 1 95.38 138 ASP B CA 1
ATOM 2559 C C . ASP B 1 138 ? 9.883 16.797 -1.397 1 95.38 138 ASP B C 1
ATOM 2561 O O . ASP B 1 138 ? 9.477 16.703 -0.238 1 95.38 138 ASP B O 1
ATOM 2565 N N . LYS B 1 139 ? 9.227 17.422 -2.271 1 92.69 139 LYS B N 1
ATOM 2566 C CA . LYS B 1 139 ? 7.82 17.828 -2.213 1 92.69 139 LYS B CA 1
ATOM 2567 C C . LYS B 1 139 ? 7.098 17.484 -3.514 1 92.69 139 LYS B C 1
ATOM 2569 O O . LYS B 1 139 ? 7.465 17.984 -4.582 1 92.69 139 LYS B O 1
ATOM 2574 N N . VAL B 1 140 ? 6.07 16.625 -3.336 1 88.88 140 VAL B N 1
ATOM 2575 C CA . VAL B 1 140 ? 5.414 16.109 -4.535 1 88.88 140 VAL B CA 1
ATOM 2576 C C . VAL B 1 140 ? 3.932 16.484 -4.512 1 88.88 140 VAL B C 1
ATOM 2578 O O . VAL B 1 140 ? 3.189 16.016 -3.641 1 88.88 140 VAL B O 1
ATOM 2581 N N . PRO B 1 141 ? 3.502 17.281 -5.527 1 86 141 PRO B N 1
ATOM 2582 C CA . PRO B 1 141 ? 2.072 17.594 -5.586 1 86 141 PRO B CA 1
ATOM 2583 C C . PRO B 1 141 ? 1.223 16.375 -5.98 1 86 141 PRO B C 1
ATOM 2585 O O . PRO B 1 141 ? 1.681 15.523 -6.738 1 86 141 PRO B O 1
ATOM 2588 N N . PHE B 1 142 ? 0.069 16.406 -5.422 1 76.69 142 PHE B N 1
ATOM 2589 C CA . PHE B 1 142 ? -0.868 15.367 -5.836 1 76.69 142 PHE B CA 1
ATOM 2590 C C . PHE B 1 142 ? -1.29 15.562 -7.285 1 76.69 142 PHE B C 1
ATOM 2592 O O . PHE B 1 142 ? -1.55 16.688 -7.715 1 76.69 142 PHE B O 1
ATOM 2599 N N . GLN B 1 143 ? -1.231 14.375 -7.938 1 74.56 143 GLN B N 1
ATOM 2600 C CA . GLN B 1 143 ? -1.732 14.367 -9.312 1 74.56 143 GLN B CA 1
ATOM 2601 C C . GLN B 1 143 ? -3.039 13.586 -9.414 1 74.56 143 GLN B C 1
ATOM 2603 O O . GLN B 1 143 ? -3.156 12.484 -8.867 1 74.56 143 GLN B O 1
ATOM 2608 N N . ARG B 1 144 ? -3.943 14.148 -10.047 1 69.69 144 ARG B N 1
ATOM 2609 C CA . ARG B 1 144 ? -5.246 13.516 -10.219 1 69.69 144 ARG B CA 1
ATOM 2610 C C . ARG B 1 144 ? -5.102 12.102 -10.773 1 69.69 144 ARG B C 1
ATOM 2612 O O . ARG B 1 144 ? -5.852 11.203 -10.391 1 69.69 144 ARG B O 1
ATOM 2619 N N . GLU B 1 145 ? -4.129 11.922 -11.625 1 71 145 GLU B N 1
ATOM 2620 C CA . GLU B 1 145 ? -3.916 10.641 -12.289 1 71 145 GLU B CA 1
ATOM 2621 C C . GLU B 1 145 ? -3.562 9.547 -11.273 1 71 145 GLU B C 1
ATOM 2623 O O . GLU B 1 145 ? -3.758 8.359 -11.539 1 71 145 GLU B O 1
ATOM 2628 N N . ASP B 1 146 ? -3.166 10.055 -10.156 1 67.38 146 ASP B N 1
ATOM 2629 C CA . ASP B 1 146 ? -2.771 9.094 -9.133 1 67.38 146 ASP B CA 1
ATOM 2630 C C . ASP B 1 146 ? -3.984 8.594 -8.359 1 67.38 146 ASP B C 1
ATOM 2632 O O . ASP B 1 146 ? -3.9 7.59 -7.641 1 67.38 146 ASP B O 1
ATOM 2636 N N . TYR B 1 147 ? -5.078 9.273 -8.578 1 63 147 TYR B N 1
ATOM 2637 C CA . TYR B 1 147 ? -6.293 8.938 -7.836 1 63 147 TYR B CA 1
ATOM 2638 C C . TYR B 1 147 ? -7.465 8.719 -8.789 1 63 147 TYR B C 1
ATOM 2640 O O . TYR B 1 147 ? -8.438 9.477 -8.766 1 63 147 TYR B O 1
ATOM 2648 N N . PRO B 1 148 ? -7.367 7.637 -9.555 1 55.66 148 PRO B N 1
ATOM 2649 C CA . PRO B 1 148 ? -8.422 7.48 -10.562 1 55.66 148 PRO B CA 1
ATOM 2650 C C . PRO B 1 148 ? -9.812 7.383 -9.945 1 55.66 148 PRO B C 1
ATOM 2652 O O . PRO B 1 148 ? -10.805 7.734 -10.594 1 55.66 148 PRO B O 1
ATOM 2655 N N . GLY B 1 149 ? -9.984 6.707 -8.828 1 52.47 149 GLY B N 1
ATOM 2656 C CA . GLY B 1 149 ? -11.289 6.621 -8.188 1 52.47 149 GLY B CA 1
ATOM 2657 C C . GLY B 1 149 ? -11.891 7.98 -7.887 1 52.47 149 GLY B C 1
ATOM 2658 O O . GLY B 1 149 ? -13.07 8.078 -7.531 1 52.47 149 GLY B O 1
ATOM 2659 N N . TYR B 1 150 ? -11.031 8.875 -7.914 1 51.81 150 TYR B N 1
ATOM 2660 C CA . TYR B 1 150 ? -11.547 10.203 -7.602 1 51.81 150 TYR B CA 1
ATOM 2661 C C . TYR B 1 150 ? -12.266 10.812 -8.805 1 51.81 150 TYR B C 1
ATOM 2663 O O . TYR B 1 150 ? -12.641 11.984 -8.781 1 51.81 150 TYR B O 1
ATOM 2671 N N . ASN B 1 151 ? -12.555 10 -9.812 1 46.19 151 ASN B N 1
ATOM 2672 C CA . ASN B 1 151 ? -13.297 10.625 -10.906 1 46.19 151 ASN B CA 1
ATOM 2673 C C . ASN B 1 151 ? -14.555 11.328 -10.398 1 46.19 151 ASN B C 1
ATOM 2675 O O . ASN B 1 151 ? -14.742 11.484 -9.188 1 46.19 151 ASN B O 1
ATOM 2679 N N . GLN B 1 152 ? -15.812 10.766 -10.938 1 42 152 GLN B N 1
ATOM 2680 C CA . GLN B 1 152 ? -17.031 11.375 -11.453 1 42 152 GLN B CA 1
ATOM 2681 C C . GLN B 1 152 ? -17.922 11.875 -10.328 1 42 152 GLN B C 1
ATOM 2683 O O . GLN B 1 152 ? -18.844 12.664 -10.555 1 42 152 GLN B O 1
ATOM 2688 N N . LYS B 1 153 ? -18.453 11.062 -9.344 1 40.75 153 LYS B N 1
ATOM 2689 C CA . LYS B 1 153 ? -19.891 11.266 -9.125 1 40.75 153 LYS B CA 1
ATOM 2690 C C . LYS B 1 153 ? -20.156 12.578 -8.391 1 40.75 153 LYS B C 1
ATOM 2692 O O . LYS B 1 153 ? -19.734 12.742 -7.238 1 40.75 153 LYS B O 1
ATOM 2697 N N . ARG B 1 154 ? -19.859 13.781 -9.008 1 38.44 154 ARG B N 1
ATOM 2698 C CA . ARG B 1 154 ? -20.734 14.812 -8.453 1 38.44 154 ARG B CA 1
ATOM 2699 C C . ARG B 1 154 ? -22.156 14.281 -8.297 1 38.44 154 ARG B C 1
ATOM 2701 O O . ARG B 1 154 ? -22.609 13.438 -9.07 1 38.44 154 ARG B O 1
ATOM 2708 N N . GLY B 1 155 ? -22.703 14.297 -7.082 1 37.59 155 GLY B N 1
ATOM 2709 C CA . GLY B 1 155 ? -24.141 14.164 -7.082 1 37.59 155 GLY B CA 1
ATOM 2710 C C . GLY B 1 155 ? -24.781 14.672 -8.359 1 37.59 155 GLY B C 1
ATOM 2711 O O . GLY B 1 155 ? -24.141 15.359 -9.156 1 37.59 155 GLY B O 1
ATOM 2712 N N . ASP B 1 156 ? -25.922 14.141 -8.773 1 39.91 156 ASP B N 1
ATOM 2713 C CA . ASP B 1 156 ? -26.875 14.438 -9.836 1 39.91 156 ASP B CA 1
ATOM 2714 C C . ASP B 1 156 ? -26.969 15.938 -10.102 1 39.91 156 ASP B C 1
ATOM 2716 O O . ASP B 1 156 ? -27.781 16.375 -10.922 1 39.91 156 ASP B O 1
ATOM 2720 N N . GLY B 1 157 ? -26.609 16.891 -9.188 1 37.31 157 GLY B N 1
ATOM 2721 C CA . GLY B 1 157 ? -27.141 18.188 -9.586 1 37.31 157 GLY B CA 1
ATOM 2722 C C . GLY B 1 157 ? -26.359 18.812 -10.727 1 37.31 157 GLY B C 1
ATOM 2723 O O . GLY B 1 157 ? -25.406 18.234 -11.234 1 37.31 157 GLY B O 1
ATOM 2724 N N . LYS B 1 158 ? -26.734 20.016 -11.32 1 41.72 158 LYS B N 1
ATOM 2725 C CA . LYS B 1 158 ? -26.297 20.875 -12.414 1 41.72 158 LYS B CA 1
ATOM 2726 C C . LYS B 1 158 ? -24.797 21.109 -12.352 1 41.72 158 LYS B C 1
ATOM 2728 O O . LYS B 1 158 ? -24.219 21.688 -13.281 1 41.72 158 LYS B O 1
ATOM 2733 N N . ARG B 1 159 ? -24.172 21.172 -11.25 1 39.25 159 ARG B N 1
ATOM 2734 C CA . ARG B 1 159 ? -22.781 21.578 -11.125 1 39.25 159 ARG B CA 1
ATOM 2735 C C . ARG B 1 159 ? -21.859 20.359 -11.203 1 39.25 159 ARG B C 1
ATOM 2737 O O . ARG B 1 159 ? -20.781 20.344 -10.5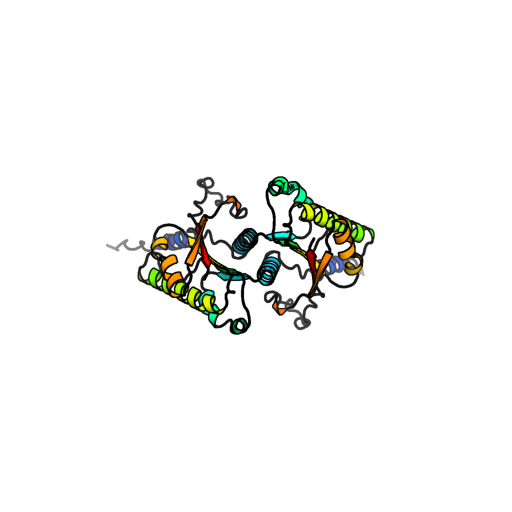86 1 39.25 159 ARG B O 1
ATOM 2744 N N . CYS B 1 160 ? -22.203 19.25 -11.758 1 41.25 160 CYS B N 1
ATOM 2745 C CA . CYS B 1 160 ? -21.578 17.938 -11.898 1 41.25 160 CYS B CA 1
ATOM 2746 C C . CYS B 1 160 ? -20.219 18.062 -12.578 1 41.25 160 CYS B C 1
ATOM 2748 O O . CYS B 1 160 ? -19.391 17.156 -12.484 1 41.25 160 CYS B O 1
ATOM 2750 N N . ASN B 1 161 ? -20.094 19.078 -13.398 1 39.31 161 ASN B N 1
ATOM 2751 C CA . ASN B 1 161 ? -18.938 19.125 -14.289 1 39.31 161 ASN B CA 1
ATOM 2752 C C . ASN B 1 161 ? -17.766 19.844 -13.633 1 39.31 161 ASN B C 1
ATOM 2754 O O . ASN B 1 161 ? -16.75 20.094 -14.289 1 39.31 161 ASN B O 1
ATOM 2758 N N . LYS B 1 162 ? -18.016 20.594 -12.531 1 42.72 162 LYS B N 1
ATOM 2759 C CA . LYS B 1 162 ? -16.812 21.312 -12.133 1 42.72 162 LYS B CA 1
ATOM 2760 C C . LYS B 1 162 ? -15.797 20.359 -11.492 1 42.72 162 LYS B C 1
ATOM 2762 O O . LYS B 1 162 ? -16.156 19.5 -10.68 1 42.72 162 LYS B O 1
ATOM 2767 N N . PRO B 1 163 ? -14.641 20.234 -12.18 1 42.94 163 PRO B N 1
ATOM 2768 C CA . PRO B 1 163 ? -13.602 19.391 -11.57 1 42.94 163 PRO B CA 1
ATOM 2769 C C . PRO B 1 163 ? -13.492 19.594 -10.062 1 42.94 163 PRO B C 1
ATOM 2771 O O . PRO B 1 163 ? -13.688 20.703 -9.57 1 42.94 163 PRO B O 1
ATOM 2774 N N . PHE B 1 164 ? -14.008 18.734 -9.289 1 44.91 164 PHE B N 1
ATOM 2775 C CA . PHE B 1 164 ? -13.742 18.844 -7.859 1 44.91 164 PHE B CA 1
ATOM 2776 C C . PHE B 1 164 ? -12.352 19.406 -7.609 1 44.91 164 PHE B C 1
ATOM 2778 O O . PHE B 1 164 ? -11.375 18.969 -8.227 1 44.91 164 PHE B O 1
ATOM 2785 N N . ASP B 1 165 ? -12.234 20.578 -7.316 1 45.97 165 ASP B N 1
ATOM 2786 C CA . ASP B 1 165 ? -10.961 21.141 -6.906 1 45.97 165 ASP B CA 1
ATOM 2787 C C . ASP B 1 165 ? -10.25 20.234 -5.898 1 45.97 165 ASP B C 1
ATOM 2789 O O . ASP B 1 165 ? -10.688 20.109 -4.754 1 45.97 165 ASP B O 1
ATOM 2793 N N . LEU B 1 166 ? -9.891 19 -6.293 1 50.41 166 LEU B N 1
ATOM 2794 C CA . LEU B 1 166 ? -8.961 18.328 -5.383 1 50.41 166 LEU B CA 1
ATOM 2795 C C . LEU B 1 166 ? -8.062 19.344 -4.691 1 50.41 166 LEU B C 1
ATOM 2797 O O . LEU B 1 166 ? -7.359 20.109 -5.355 1 50.41 166 LEU B O 1
ATOM 2801 N N . GLY B 1 167 ? -8.688 20.172 -3.83 1 55.41 167 GLY B N 1
ATOM 2802 C CA . GLY B 1 167 ? -7.699 21.047 -3.217 1 55.41 167 GLY B CA 1
ATOM 2803 C C . GLY B 1 167 ? -6.277 20.547 -3.375 1 55.41 167 GLY B C 1
ATOM 2804 O O . GLY B 1 167 ? -6.055 19.344 -3.582 1 55.41 167 GLY B O 1
ATOM 2805 N N . ALA B 1 168 ? -5.332 21.344 -3.67 1 72.25 168 ALA B N 1
ATOM 2806 C CA . ALA B 1 168 ? -3.922 21.031 -3.889 1 72.25 168 ALA B CA 1
ATOM 2807 C C . ALA B 1 168 ? -3.324 20.312 -2.686 1 72.25 168 ALA B C 1
ATOM 2809 O O . ALA B 1 168 ? -3.482 20.75 -1.545 1 72.25 168 ALA B O 1
ATOM 2810 N N . CYS B 1 169 ? -3.135 19 -2.742 1 81.94 169 CYS B N 1
ATOM 2811 C CA . CYS B 1 169 ? -2.418 18.234 -1.726 1 81.94 169 CYS B CA 1
ATOM 2812 C C . CYS B 1 169 ? -0.983 17.969 -2.16 1 81.94 169 CYS B C 1
ATOM 2814 O O . CYS B 1 169 ? -0.691 17.922 -3.357 1 81.94 169 CYS B O 1
ATOM 2816 N N . CYS B 1 170 ? -0.135 17.984 -1.144 1 88.5 170 CYS B N 1
ATOM 2817 C CA . CYS B 1 170 ? 1.276 17.703 -1.381 1 88.5 170 CYS B CA 1
ATOM 2818 C C . CYS B 1 170 ? 1.795 16.656 -0.398 1 88.5 170 CYS B C 1
ATOM 2820 O O . CYS B 1 170 ? 1.342 16.594 0.746 1 88.5 170 CYS B O 1
ATOM 2822 N N . THR B 1 171 ? 2.643 15.805 -0.9 1 91.38 171 THR B N 1
ATOM 2823 C CA . THR B 1 171 ? 3.398 14.914 -0.022 1 91.38 171 THR B CA 1
ATOM 2824 C C . THR B 1 171 ? 4.809 15.453 0.211 1 91.38 171 THR B C 1
ATOM 2826 O O . THR B 1 171 ? 5.559 15.68 -0.742 1 91.38 171 THR B O 1
ATOM 2829 N N . PHE B 1 172 ? 5.117 15.68 1.458 1 95.12 172 PHE B N 1
ATOM 2830 C CA . PHE B 1 172 ? 6.441 16.109 1.881 1 95.12 172 PHE B CA 1
ATOM 2831 C C . PHE B 1 172 ? 7.289 14.93 2.314 1 95.12 172 PHE B C 1
ATOM 2833 O O . PHE B 1 172 ? 6.852 14.109 3.131 1 95.12 172 PHE B O 1
ATOM 2840 N N . LYS B 1 173 ? 8.477 14.844 1.717 1 96.44 173 LYS B N 1
ATOM 2841 C CA . LYS B 1 173 ? 9.359 13.727 2.029 1 96.44 173 LYS B CA 1
ATOM 2842 C C . LYS B 1 173 ? 10.555 14.18 2.865 1 96.44 173 LYS B C 1
ATOM 2844 O O . LYS B 1 173 ? 11.195 15.188 2.547 1 96.44 173 LYS B O 1
ATOM 2849 N N . PHE B 1 174 ? 10.828 13.391 3.92 1 98.12 174 PHE B N 1
ATOM 2850 C CA . PHE B 1 174 ? 11.891 13.742 4.852 1 98.12 174 PHE B CA 1
ATOM 2851 C C . PHE B 1 174 ? 12.844 12.57 5.055 1 98.12 174 PHE B C 1
ATOM 2853 O O . PHE B 1 174 ? 12.438 11.414 4.977 1 98.12 174 PHE B O 1
ATOM 2860 N N . GLN B 1 175 ? 14.078 12.875 5.316 1 98.19 175 GLN B N 1
ATOM 2861 C CA . GLN B 1 175 ? 15.109 11.914 5.695 1 98.19 175 GLN B CA 1
ATOM 2862 C C . GLN B 1 175 ? 15.984 12.453 6.824 1 98.19 175 GLN B C 1
ATOM 2864 O O . GLN B 1 175 ? 15.945 13.641 7.129 1 98.19 175 GLN B O 1
ATOM 2869 N N . ILE B 1 176 ? 16.641 11.523 7.418 1 96.31 176 ILE B N 1
ATOM 2870 C CA . ILE B 1 176 ? 17.547 11.914 8.508 1 96.31 176 ILE B CA 1
ATOM 2871 C C . ILE B 1 176 ? 18.781 12.602 7.938 1 96.31 176 ILE B C 1
ATOM 2873 O O . ILE B 1 176 ? 19.344 12.148 6.941 1 96.31 176 ILE B O 1
#

Foldseek 3Di:
DPDDDDPPPPPDPPPVVVVVVPCCCVCDPVNVVVVVCVVQQEAEAEEQCLVCLVVVVVLLPAAGQEYEYEAYFQDPPDDCQDPVRLVSSLVSLLSSLQSNLNHYDQNHKYKYKHFDDPPNVVSVSQVSNVVNPKHWDDKAKDDVVVPVVPDQPPDPDPVSPDPPCPRIMMMTMIHD/DDDPDDPPPPPPPPPPVVVVVPCCVVCDPVNVVVVVCVVQQEAEAEEQCLVCLVVVVVLLPAAGQEYEYEAYFQDPPDDCQDPVRLVSSLVSLLSSLQSNLNHYDQNHKYKYKHFDDPPVVVSVSQVSNVVNPKHWDDKAKDDVVVPVVPDFCPDPDPVRPDPPCPRIMMMTMIHD

Radius of gyration: 26.0 Å; Cα contacts (8 Å, |Δi|>4): 483; chains: 2; bounding box: 81×80×44 Å